Protein AF-A0A034VV95-F1 (afdb_monomer_lite)

Organism: Bactrocera dorsalis (NCBI:txid27457)

pLDDT: mean 76.91, std 18.48, range [29.95, 95.25]

Structure (mmCIF, N/CA/C/O backbone):
data_AF-A0A034VV95-F1
#
_entry.id   AF-A0A034VV95-F1
#
loop_
_atom_site.group_PDB
_atom_site.id
_atom_site.type_symbol
_atom_site.label_atom_id
_atom_site.label_alt_id
_atom_site.label_comp_id
_atom_site.label_asym_id
_atom_site.label_entity_id
_atom_site.label_seq_id
_atom_site.pdbx_PDB_ins_code
_atom_site.Cartn_x
_atom_site.Cartn_y
_atom_site.Cartn_z
_atom_site.occupancy
_atom_site.B_iso_or_equiv
_atom_site.auth_seq_id
_atom_site.auth_comp_id
_atom_site.auth_asym_id
_atom_site.auth_atom_id
_atom_site.pdbx_PDB_model_num
ATOM 1 N N . MET A 1 1 ? 44.559 29.519 -53.789 1.00 32.91 1 MET A N 1
ATOM 2 C CA . MET A 1 1 ? 45.867 29.008 -54.244 1.00 32.91 1 MET A CA 1
ATOM 3 C C . MET A 1 1 ? 45.630 27.861 -55.215 1.00 32.91 1 MET A C 1
ATOM 5 O O . MET A 1 1 ? 44.905 26.946 -54.860 1.00 32.91 1 MET A O 1
ATOM 9 N N . ALA A 1 2 ? 46.168 28.026 -56.429 1.00 34.50 2 ALA A N 1
ATOM 10 C CA . ALA A 1 2 ? 46.442 27.055 -57.498 1.00 34.50 2 ALA A CA 1
ATOM 11 C C . ALA A 1 2 ? 45.402 25.958 -57.820 1.00 34.50 2 ALA A C 1
ATOM 13 O O . ALA A 1 2 ? 45.358 24.931 -57.155 1.00 34.50 2 ALA A O 1
ATOM 14 N N . ASN A 1 3 ? 44.613 26.173 -58.886 1.00 36.62 3 ASN A N 1
ATOM 15 C CA . ASN A 1 3 ? 44.388 25.211 -59.988 1.00 36.62 3 ASN A CA 1
ATOM 16 C C . ASN A 1 3 ? 43.232 25.667 -60.893 1.00 36.62 3 ASN A C 1
ATOM 18 O O . ASN A 1 3 ? 42.114 25.167 -60.813 1.00 36.62 3 ASN A O 1
ATOM 22 N N . LYS A 1 4 ? 43.519 26.631 -61.766 1.00 40.03 4 LYS A N 1
ATOM 23 C CA . LYS A 1 4 ? 42.822 26.900 -63.033 1.00 40.03 4 LYS A CA 1
ATOM 24 C C . LYS A 1 4 ? 43.887 27.489 -63.958 1.00 40.03 4 LYS A C 1
ATOM 26 O O . LYS A 1 4 ? 44.713 28.241 -63.460 1.00 40.03 4 LYS A O 1
ATOM 31 N N . ILE A 1 5 ? 43.830 27.176 -65.252 1.00 46.75 5 ILE A N 1
ATOM 32 C CA . ILE A 1 5 ? 44.870 27.350 -66.291 1.00 46.75 5 ILE A CA 1
ATOM 33 C C . ILE A 1 5 ? 45.664 26.053 -66.480 1.00 46.75 5 ILE A C 1
ATOM 35 O O . ILE A 1 5 ? 46.630 25.813 -65.778 1.00 46.75 5 ILE A O 1
ATOM 39 N N . ILE A 1 6 ? 45.172 25.207 -67.387 1.00 44.22 6 ILE A N 1
ATOM 40 C CA . ILE A 1 6 ? 45.880 24.442 -68.436 1.00 44.22 6 ILE A CA 1
ATOM 41 C C . ILE A 1 6 ? 44.747 23.686 -69.149 1.00 44.22 6 ILE A C 1
ATOM 43 O O . ILE A 1 6 ? 44.469 22.531 -68.869 1.00 44.22 6 ILE A O 1
ATOM 47 N N . PHE A 1 7 ? 43.966 24.398 -69.963 1.00 37.75 7 PHE A N 1
ATOM 48 C CA . PHE A 1 7 ? 43.023 23.775 -70.913 1.00 37.75 7 PHE A CA 1
ATOM 49 C C . PHE A 1 7 ? 42.740 24.654 -72.144 1.00 37.75 7 PHE A C 1
ATOM 51 O O . PHE A 1 7 ? 42.076 24.220 -73.073 1.00 37.75 7 PHE A O 1
ATOM 58 N N . SER A 1 8 ? 43.298 25.867 -72.201 1.00 39.22 8 SER A N 1
ATOM 59 C CA . SER A 1 8 ? 43.182 26.796 -73.333 1.00 39.22 8 SER A CA 1
ATOM 60 C C . SER A 1 8 ? 44.440 26.876 -74.217 1.00 39.22 8 SER A C 1
ATOM 62 O O . SER A 1 8 ? 44.429 27.585 -75.214 1.00 39.22 8 SER A O 1
ATOM 64 N N . GLY A 1 9 ? 45.514 26.144 -73.891 1.00 35.25 9 GLY A N 1
ATOM 65 C CA . GLY A 1 9 ? 46.789 26.194 -74.628 1.00 35.25 9 GLY A CA 1
ATOM 66 C C . GLY A 1 9 ? 46.971 25.143 -75.730 1.00 35.25 9 GLY A C 1
ATOM 67 O O . GLY A 1 9 ? 47.894 25.268 -76.524 1.00 35.25 9 GLY A O 1
ATOM 68 N N . LEU A 1 10 ? 46.112 24.118 -75.806 1.00 38.19 10 LEU A N 1
ATOM 69 C CA . LEU A 1 10 ? 46.316 22.976 -76.715 1.00 38.19 10 LEU A CA 1
ATOM 70 C C . LEU A 1 10 ? 45.474 23.026 -78.004 1.00 38.19 10 LEU A C 1
ATOM 72 O O . LEU A 1 10 ? 45.651 22.184 -78.875 1.00 38.19 10 LEU A O 1
ATOM 76 N N . ILE A 1 11 ? 44.583 24.014 -78.147 1.00 44.78 11 ILE A N 1
ATOM 77 C CA . ILE A 1 11 ? 43.679 24.141 -79.310 1.00 44.78 11 ILE A CA 1
ATOM 78 C C . ILE A 1 11 ? 44.205 25.158 -80.345 1.00 44.78 11 ILE A C 1
ATOM 80 O O . ILE A 1 11 ? 43.833 25.100 -81.510 1.00 44.78 11 ILE A O 1
ATOM 84 N N . VAL A 1 12 ? 45.146 26.037 -79.975 1.00 46.38 12 VAL A N 1
ATOM 85 C CA . VAL A 1 12 ? 45.692 27.067 -80.888 1.00 46.38 12 VAL A CA 1
ATOM 86 C C . VAL A 1 12 ? 46.862 26.550 -81.745 1.00 46.38 12 VAL A C 1
ATOM 88 O O . VAL A 1 12 ? 47.102 27.072 -82.827 1.00 46.38 12 VAL A O 1
ATOM 91 N N . ALA A 1 13 ? 47.541 25.471 -81.338 1.00 39.41 13 ALA A N 1
ATOM 92 C CA . ALA A 1 13 ? 48.650 24.887 -82.106 1.00 39.41 13 ALA A CA 1
ATOM 93 C C . ALA A 1 13 ? 48.205 23.944 -83.247 1.00 39.41 13 ALA A C 1
ATOM 95 O O . ALA A 1 13 ? 49.014 23.598 -84.102 1.00 39.41 13 ALA A O 1
ATOM 96 N N . LEU A 1 14 ? 46.927 23.546 -83.293 1.00 38.72 14 LEU A N 1
ATOM 97 C CA . LEU A 1 14 ? 46.383 22.638 -84.317 1.00 38.72 14 LEU A CA 1
ATOM 98 C C . LEU A 1 14 ? 45.728 23.361 -85.511 1.00 38.72 14 LEU A C 1
ATOM 100 O O . LEU A 1 14 ? 45.212 22.703 -86.406 1.00 38.72 14 LEU A O 1
ATOM 104 N N . LEU A 1 15 ? 45.777 24.698 -85.560 1.00 40.50 15 LEU A N 1
ATOM 105 C CA . LEU A 1 15 ? 45.145 25.511 -86.614 1.00 40.50 15 LEU A CA 1
ATOM 106 C C . LEU A 1 15 ? 46.132 26.318 -87.484 1.00 40.50 15 LEU A C 1
ATOM 108 O O . LEU A 1 15 ? 45.693 27.157 -88.262 1.00 40.50 15 LEU A O 1
ATOM 112 N N . GLN A 1 16 ? 47.447 26.070 -87.405 1.00 40.00 16 GLN A N 1
ATOM 113 C CA . GLN A 1 16 ? 48.458 26.816 -88.186 1.00 40.00 16 GLN A CA 1
ATOM 114 C C . GLN A 1 16 ? 49.282 25.989 -89.195 1.00 40.00 16 GLN A C 1
ATOM 116 O O . GLN A 1 16 ? 50.241 26.508 -89.751 1.00 40.00 16 GLN A O 1
ATOM 121 N N . VAL A 1 17 ? 48.910 24.737 -89.499 1.00 37.53 17 VAL A N 1
ATOM 122 C CA . VAL A 1 17 ? 49.609 23.915 -90.526 1.00 37.53 17 VAL A CA 1
ATOM 123 C C . VAL A 1 17 ? 48.730 23.636 -91.759 1.00 37.53 17 VAL A C 1
ATOM 125 O O . VAL A 1 17 ? 49.051 22.807 -92.600 1.00 37.53 17 VAL A O 1
ATOM 128 N N . ALA A 1 18 ? 47.624 24.364 -91.916 1.00 37.31 18 ALA A N 1
ATOM 129 C CA . ALA A 1 18 ? 46.753 24.274 -93.087 1.00 37.31 18 ALA A CA 1
ATOM 130 C C . ALA A 1 18 ? 46.524 25.666 -93.688 1.00 37.31 18 ALA A C 1
ATOM 132 O O . ALA A 1 18 ? 45.436 26.213 -93.569 1.00 37.31 18 ALA A O 1
ATOM 133 N N . SER A 1 19 ? 47.575 26.274 -94.246 1.00 37.25 19 SER A N 1
ATOM 134 C CA . SER A 1 19 ? 47.486 27.363 -95.236 1.00 37.25 19 SER A CA 1
ATOM 135 C C . SER A 1 19 ? 48.895 27.840 -95.596 1.00 37.25 19 SER A C 1
ATOM 137 O O . SER A 1 19 ? 49.422 28.763 -94.978 1.00 37.25 19 SER A O 1
ATOM 139 N N . ALA A 1 20 ? 49.504 27.224 -96.602 1.00 33.38 20 ALA A N 1
ATOM 140 C CA . ALA A 1 20 ? 50.578 27.843 -97.375 1.00 33.38 20 ALA A CA 1
ATOM 141 C C . ALA A 1 20 ? 50.539 27.244 -98.783 1.00 33.38 20 ALA A C 1
ATOM 143 O O . ALA A 1 20 ? 51.316 26.365 -99.146 1.00 33.38 20 ALA A O 1
ATOM 144 N N . GLU A 1 21 ? 49.520 2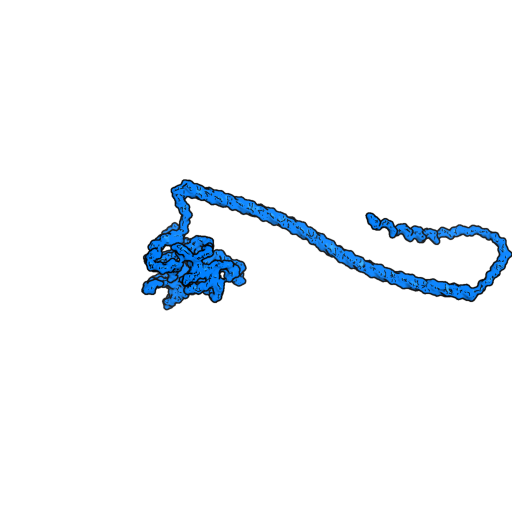7.677 -99.513 1.00 31.59 21 GLU A N 1
ATOM 145 C CA . GLU A 1 21 ? 49.352 27.494 -100.945 1.00 31.59 21 GLU A CA 1
ATOM 146 C C . GLU A 1 21 ? 50.147 28.600 -101.667 1.00 31.59 21 GLU A C 1
ATOM 148 O O . GLU A 1 21 ? 50.204 29.735 -101.196 1.00 31.59 21 GLU A O 1
ATOM 153 N N . GLU A 1 22 ? 50.769 28.221 -102.785 1.00 32.88 22 GLU A N 1
ATOM 154 C CA . GLU A 1 22 ? 51.327 29.070 -103.849 1.00 32.88 22 GLU A CA 1
ATOM 155 C C . GLU A 1 22 ? 52.509 30.010 -103.542 1.00 32.88 22 GLU A C 1
ATOM 157 O O . GLU A 1 22 ? 52.367 31.177 -103.186 1.00 32.88 22 GLU A O 1
ATOM 162 N N . ALA A 1 23 ? 53.708 29.546 -103.908 1.00 29.95 23 ALA A N 1
ATOM 163 C CA . ALA A 1 23 ? 54.711 30.411 -104.524 1.00 29.95 23 ALA A CA 1
ATOM 164 C C . ALA A 1 23 ? 55.551 29.598 -105.519 1.00 29.95 23 ALA A C 1
ATOM 166 O O . ALA A 1 23 ? 56.432 28.835 -105.133 1.00 29.95 23 ALA A O 1
ATOM 167 N N . ASN A 1 24 ? 55.269 29.779 -106.808 1.00 31.41 24 ASN A N 1
ATOM 168 C CA . ASN A 1 24 ? 56.225 29.513 -107.876 1.00 31.41 24 ASN A CA 1
ATOM 169 C C . ASN A 1 24 ? 56.784 30.877 -108.313 1.00 31.41 24 ASN A C 1
ATOM 171 O O . ASN A 1 24 ? 56.008 31.811 -108.528 1.00 31.41 24 ASN A O 1
ATOM 175 N N . PRO A 1 25 ? 58.110 31.017 -108.431 1.00 36.88 25 PRO A N 1
ATOM 176 C CA . PRO A 1 25 ? 58.608 31.375 -109.748 1.00 36.88 25 PRO A CA 1
ATOM 177 C C . PRO A 1 25 ? 59.761 30.475 -110.207 1.00 36.88 25 PRO A C 1
ATOM 179 O O . PRO A 1 25 ? 60.684 30.144 -109.468 1.00 36.88 25 PRO A O 1
ATOM 182 N N . GLU A 1 26 ? 59.623 30.142 -111.483 1.00 34.97 26 GLU A N 1
ATOM 183 C CA . GLU A 1 26 ? 60.461 29.425 -112.439 1.00 34.97 26 GLU A CA 1
ATOM 184 C C . GLU A 1 26 ? 61.993 29.676 -112.444 1.00 34.97 26 GLU A C 1
ATOM 186 O O . GLU A 1 26 ? 62.502 30.598 -111.804 1.00 34.97 26 GLU A O 1
ATOM 191 N N . PRO A 1 27 ? 62.750 28.821 -113.171 1.00 44.84 27 PRO A N 1
ATOM 192 C CA . PRO A 1 27 ? 64.034 28.279 -112.746 1.00 44.84 27 PRO A CA 1
ATOM 193 C C . PRO A 1 27 ? 65.234 28.876 -113.495 1.00 44.84 27 PRO A C 1
ATOM 195 O O . PRO A 1 27 ? 65.139 29.271 -114.655 1.00 44.84 27 PRO A O 1
ATOM 198 N N . TYR A 1 28 ? 66.417 28.816 -112.879 1.00 34.53 28 TYR A N 1
ATO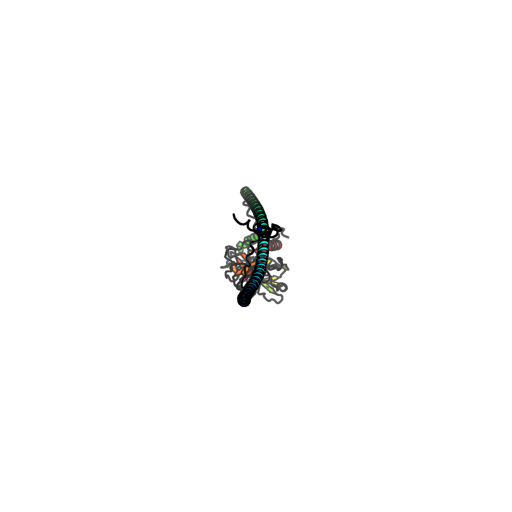M 199 C CA . TYR A 1 28 ? 67.676 28.847 -113.626 1.00 34.53 28 TYR A CA 1
ATOM 200 C C . TYR A 1 28 ? 68.136 27.411 -113.892 1.00 34.53 28 TYR A C 1
ATOM 202 O O . TYR A 1 28 ? 68.606 26.712 -112.995 1.00 34.53 28 TYR A O 1
ATOM 210 N N . MET A 1 29 ? 67.962 26.987 -115.145 1.00 36.25 29 MET A N 1
ATOM 211 C CA . MET A 1 29 ? 68.510 25.759 -115.714 1.00 36.25 29 MET A CA 1
ATOM 212 C C . MET A 1 29 ? 70.040 25.817 -115.698 1.00 36.25 29 MET A C 1
ATOM 214 O O . MET A 1 29 ? 70.643 26.713 -116.288 1.00 36.25 29 MET A O 1
ATOM 218 N N . ASN A 1 30 ? 70.664 24.840 -115.047 1.00 37.81 30 ASN A N 1
ATOM 219 C CA . ASN A 1 30 ? 72.035 24.447 -115.333 1.00 37.81 30 ASN A CA 1
ATOM 220 C C . ASN A 1 30 ? 71.959 22.971 -115.738 1.00 37.81 30 ASN A C 1
ATOM 222 O O . ASN A 1 30 ? 71.839 22.088 -114.887 1.00 37.81 30 ASN A O 1
ATOM 226 N N . ASP A 1 31 ? 71.910 22.737 -117.049 1.00 43.84 31 ASP A N 1
ATOM 227 C CA . ASP A 1 31 ? 71.753 21.426 -117.678 1.00 43.84 31 ASP A CA 1
ATOM 228 C C . ASP A 1 31 ? 73.015 20.573 -117.497 1.00 43.84 31 ASP A C 1
ATOM 230 O O . ASP A 1 31 ? 73.859 20.448 -118.384 1.00 43.84 31 ASP A O 1
ATOM 234 N N . ALA A 1 32 ? 73.130 19.943 -116.332 1.00 41.38 32 ALA A N 1
ATOM 235 C CA . ALA A 1 32 ? 73.923 18.737 -116.162 1.00 41.38 32 ALA A CA 1
ATOM 236 C C . ALA A 1 32 ? 72.951 17.583 -115.872 1.00 41.38 32 ALA A C 1
ATOM 238 O O . ALA A 1 32 ? 72.230 17.653 -114.873 1.00 41.38 32 ALA A O 1
ATOM 239 N N . PRO A 1 33 ? 72.892 16.518 -116.695 1.00 38.50 33 PRO A N 1
ATOM 240 C CA . PRO A 1 33 ? 72.083 15.354 -116.367 1.00 38.50 33 PRO A CA 1
ATOM 241 C C . PRO A 1 33 ? 72.668 14.687 -115.118 1.00 38.50 33 PRO A C 1
ATOM 243 O O . PRO A 1 33 ? 73.649 13.943 -115.186 1.00 38.50 33 PRO A O 1
ATOM 246 N N . LEU A 1 34 ? 72.070 14.966 -113.957 1.00 38.69 34 LEU A N 1
ATOM 247 C CA . LEU A 1 34 ? 72.364 14.267 -112.715 1.00 38.69 34 LEU A CA 1
ATOM 248 C C . LEU A 1 34 ? 71.808 12.847 -112.850 1.00 38.69 34 LEU A C 1
ATOM 250 O O . LEU A 1 34 ? 70.649 12.568 -112.554 1.00 38.69 34 LEU A O 1
ATOM 254 N N . THR A 1 35 ? 72.638 11.947 -113.366 1.00 40.53 35 THR A N 1
ATOM 255 C CA . THR A 1 35 ? 72.308 10.525 -113.432 1.00 40.53 35 THR A CA 1
ATOM 256 C C . THR A 1 35 ? 72.456 9.957 -112.024 1.00 40.53 35 THR A C 1
ATOM 258 O O . THR A 1 35 ? 73.555 9.612 -111.595 1.00 40.53 35 THR A O 1
ATOM 261 N N . ILE A 1 36 ? 71.354 9.914 -111.276 1.00 46.38 36 ILE A N 1
ATOM 262 C CA . ILE A 1 36 ? 71.290 9.227 -109.986 1.00 46.38 36 ILE A CA 1
ATOM 263 C C . ILE A 1 36 ? 71.096 7.738 -110.281 1.00 46.38 36 ILE A C 1
ATOM 265 O O . ILE A 1 36 ? 70.049 7.326 -110.779 1.00 46.38 36 ILE A O 1
ATOM 269 N N . TYR A 1 37 ? 72.108 6.927 -109.982 1.00 44.31 37 TYR A N 1
ATOM 270 C CA . TYR A 1 37 ? 71.946 5.477 -109.921 1.00 44.31 37 TYR A CA 1
ATOM 271 C C . TYR A 1 37 ? 71.170 5.141 -108.649 1.00 44.31 37 TYR A C 1
ATOM 273 O O . TYR A 1 37 ? 71.737 5.105 -107.560 1.00 44.31 37 TYR A O 1
ATOM 281 N N . VAL A 1 38 ? 69.864 4.935 -108.794 1.00 48.47 38 VAL A N 1
ATOM 282 C CA . VAL A 1 38 ? 69.008 4.425 -107.723 1.00 48.47 38 VAL A CA 1
ATOM 283 C C . VAL A 1 38 ? 69.116 2.902 -107.736 1.00 48.47 38 VAL A C 1
ATOM 285 O O . VAL A 1 38 ? 68.678 2.252 -108.687 1.00 48.47 38 VAL A O 1
ATOM 288 N N . ASP A 1 39 ? 69.717 2.319 -106.698 1.00 57.88 39 ASP A N 1
ATOM 289 C CA . ASP A 1 39 ? 69.669 0.872 -106.470 1.00 57.88 39 ASP A CA 1
ATOM 290 C C . ASP A 1 39 ? 68.278 0.520 -105.928 1.00 57.88 39 ASP A C 1
ATOM 292 O O . ASP A 1 39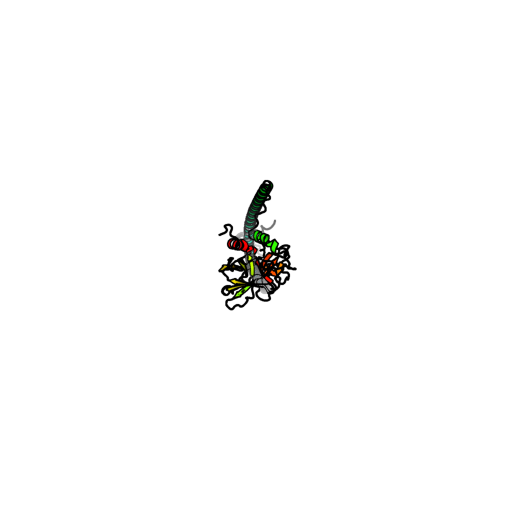 ? 68.045 0.446 -104.718 1.00 57.88 39 ASP A O 1
ATOM 296 N N . ALA A 1 40 ? 67.326 0.379 -106.854 1.00 57.75 40 ALA A N 1
ATOM 297 C CA . ALA A 1 40 ? 65.908 0.219 -106.552 1.00 57.75 40 ALA A CA 1
ATOM 298 C C . ALA A 1 40 ? 65.631 -0.939 -105.577 1.00 57.75 40 ALA A C 1
ATOM 300 O O . ALA A 1 40 ? 64.702 -0.846 -104.784 1.00 57.75 40 ALA A O 1
ATOM 301 N N . GLY A 1 41 ? 66.444 -2.003 -105.572 1.00 61.84 41 GLY A N 1
ATOM 302 C CA . GLY A 1 41 ? 66.264 -3.128 -104.649 1.00 61.84 41 GLY A CA 1
ATOM 303 C C . GLY A 1 41 ? 66.548 -2.759 -103.190 1.00 61.84 41 GLY A C 1
ATOM 304 O O . GLY A 1 41 ? 65.747 -3.047 -102.303 1.00 61.84 41 GLY A O 1
ATOM 305 N N . LYS A 1 42 ? 67.662 -2.062 -102.938 1.00 66.12 42 LYS A N 1
ATOM 306 C CA . LYS A 1 42 ? 68.117 -1.732 -101.580 1.00 66.12 42 LYS A CA 1
ATOM 307 C C . LYS A 1 42 ? 67.269 -0.645 -100.915 1.00 66.12 42 LYS A C 1
ATOM 309 O O . LYS A 1 42 ? 67.062 -0.685 -99.702 1.00 66.12 42 LYS A O 1
ATOM 314 N N . GLU A 1 43 ? 66.769 0.310 -101.695 1.00 66.75 43 GLU A N 1
ATOM 315 C CA . GLU A 1 43 ? 65.858 1.345 -101.194 1.00 66.75 43 GLU A CA 1
ATOM 316 C C . GLU A 1 43 ? 64.464 0.774 -100.897 1.00 66.75 43 GLU A C 1
ATOM 318 O O . GLU A 1 43 ? 63.892 1.084 -99.851 1.00 66.75 43 GLU A O 1
ATOM 323 N N . ILE A 1 44 ? 63.946 -0.138 -101.735 1.00 69.19 44 ILE A N 1
ATOM 324 C CA . ILE A 1 44 ? 62.666 -0.828 -101.487 1.00 69.19 44 ILE A CA 1
ATOM 325 C C . ILE A 1 44 ? 62.706 -1.624 -100.173 1.00 69.19 44 ILE A C 1
ATOM 327 O O . ILE A 1 44 ? 61.764 -1.542 -99.383 1.00 69.19 44 ILE A O 1
ATOM 331 N N . ASP A 1 45 ? 63.801 -2.331 -99.883 1.00 74.25 45 ASP A N 1
ATOM 332 C CA . ASP A 1 45 ? 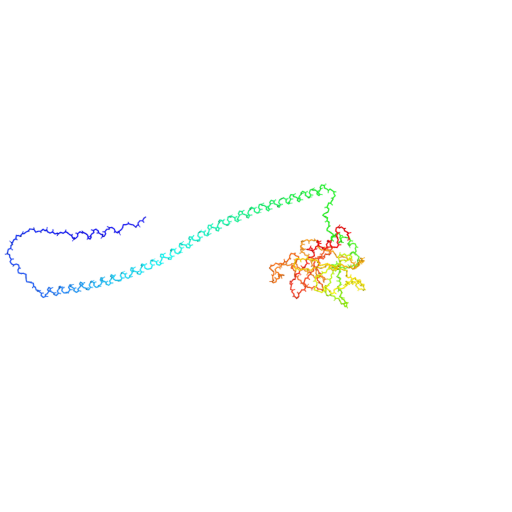63.952 -3.070 -98.622 1.00 74.25 45 ASP A CA 1
ATOM 333 C C . ASP A 1 45 ? 63.981 -2.144 -97.392 1.00 74.25 45 ASP A C 1
ATOM 335 O O . ASP A 1 45 ? 63.396 -2.461 -96.349 1.00 74.25 45 ASP A O 1
ATOM 339 N N . GLN A 1 46 ? 64.606 -0.966 -97.508 1.00 74.50 46 GLN A N 1
ATOM 340 C CA . GLN A 1 46 ? 64.597 0.049 -96.450 1.00 74.50 46 GLN A CA 1
ATOM 341 C C . GLN A 1 46 ? 63.190 0.612 -96.213 1.00 74.50 46 GLN A C 1
ATOM 343 O O . GLN A 1 46 ? 62.770 0.728 -95.058 1.00 74.50 46 GLN A O 1
ATOM 348 N N . PHE A 1 47 ? 62.431 0.893 -97.277 1.00 73.19 47 PHE A N 1
ATOM 349 C CA . PHE A 1 47 ? 61.037 1.328 -97.168 1.00 73.19 47 PHE A CA 1
ATOM 350 C C . PHE A 1 47 ? 60.140 0.249 -96.552 1.00 73.19 47 PHE A C 1
ATOM 352 O O . PHE A 1 47 ? 59.332 0.561 -95.679 1.00 73.19 47 PHE A O 1
ATOM 359 N N . LEU A 1 48 ? 60.306 -1.022 -96.931 1.00 74.50 48 LEU A N 1
ATOM 360 C CA . LEU A 1 48 ? 59.552 -2.139 -96.350 1.00 74.50 48 LEU A CA 1
ATOM 361 C C . LEU A 1 48 ? 59.876 -2.346 -94.865 1.00 74.50 48 LEU A C 1
ATOM 363 O O . LEU A 1 48 ? 58.974 -2.598 -94.062 1.00 74.50 48 LEU A O 1
ATOM 367 N N . SER A 1 49 ? 61.146 -2.213 -94.477 1.00 78.56 49 SER A N 1
ATOM 368 C CA . SER A 1 49 ? 61.562 -2.259 -93.071 1.00 78.56 49 SER A CA 1
ATOM 369 C C . SER A 1 49 ? 60.976 -1.094 -92.269 1.00 78.56 49 SER A C 1
ATOM 371 O O . SER A 1 49 ? 60.510 -1.286 -91.143 1.00 78.56 49 SER A O 1
ATOM 373 N N . LEU A 1 50 ? 60.969 0.113 -92.841 1.00 77.56 50 LEU A N 1
ATOM 374 C CA . LEU A 1 50 ? 60.374 1.289 -92.214 1.00 77.56 50 LEU A CA 1
ATOM 375 C C . LEU A 1 50 ? 58.856 1.129 -92.062 1.00 77.56 50 LEU A C 1
ATOM 377 O O . LEU A 1 50 ? 58.339 1.359 -90.973 1.00 77.56 50 LEU A O 1
ATOM 381 N N . ALA A 1 51 ? 58.162 0.670 -93.105 1.00 74.19 51 ALA A N 1
ATOM 382 C CA . ALA A 1 51 ? 56.723 0.419 -93.082 1.00 74.19 51 ALA A CA 1
ATOM 383 C C . ALA A 1 51 ? 56.341 -0.600 -91.996 1.00 74.19 51 ALA A C 1
ATOM 385 O O . ALA A 1 51 ? 55.462 -0.321 -91.187 1.00 74.19 51 ALA A O 1
ATOM 386 N N . LYS A 1 52 ? 57.067 -1.723 -91.889 1.00 80.50 52 LYS A N 1
ATOM 387 C CA . LYS A 1 52 ? 56.871 -2.706 -90.805 1.00 80.50 52 LYS A CA 1
ATOM 388 C C . LYS A 1 52 ? 57.136 -2.116 -89.420 1.00 80.50 52 LYS A C 1
ATOM 390 O O . LYS A 1 52 ? 56.426 -2.428 -88.469 1.00 80.50 52 LYS A O 1
ATOM 395 N N . SER A 1 53 ? 58.156 -1.264 -89.285 1.00 86.38 53 SER A N 1
ATOM 396 C CA . SER A 1 53 ? 58.435 -0.594 -88.011 1.00 86.38 53 SER A CA 1
ATOM 397 C C . SER A 1 53 ? 57.348 0.411 -87.633 1.00 86.38 53 SER A C 1
ATOM 399 O O . SER A 1 53 ? 57.076 0.560 -86.442 1.00 86.38 53 SER A O 1
ATOM 401 N N . ILE A 1 54 ? 56.773 1.121 -88.605 1.00 81.75 54 ILE A N 1
ATOM 402 C CA . ILE A 1 54 ? 55.668 2.058 -88.387 1.00 81.75 54 ILE A CA 1
ATOM 403 C C . ILE A 1 54 ? 54.417 1.288 -87.970 1.00 81.75 54 ILE A C 1
ATOM 405 O O . ILE A 1 54 ? 53.832 1.629 -86.948 1.00 81.75 54 ILE A O 1
ATOM 409 N N . ASP A 1 55 ? 54.081 0.214 -88.682 1.00 82.31 55 ASP A N 1
ATOM 410 C CA . ASP A 1 55 ? 52.927 -0.641 -88.389 1.00 82.31 55 ASP A CA 1
ATOM 411 C C . ASP A 1 55 ? 53.015 -1.247 -86.975 1.00 82.31 55 ASP A C 1
ATOM 413 O O . ASP A 1 55 ? 52.100 -1.117 -86.162 1.00 82.31 55 ASP A O 1
ATOM 417 N N . GLY A 1 56 ? 54.190 -1.772 -86.603 1.00 85.00 56 GLY A N 1
ATOM 418 C CA . GLY A 1 56 ? 54.437 -2.263 -85.246 1.00 85.00 56 GLY A CA 1
ATOM 419 C C . GLY A 1 56 ? 54.311 -1.178 -84.167 1.00 85.00 56 GLY A C 1
ATOM 420 O O . GLY A 1 56 ? 53.789 -1.437 -83.085 1.00 85.00 56 GLY A O 1
ATOM 421 N N . LYS A 1 57 ? 54.751 0.059 -84.442 1.00 88.38 57 LYS A N 1
ATOM 422 C CA . LYS A 1 57 ? 54.577 1.188 -83.509 1.00 88.38 57 LYS A CA 1
ATOM 423 C C . LYS A 1 57 ? 53.120 1.642 -83.418 1.00 88.38 57 LYS A C 1
ATOM 425 O O . LYS A 1 57 ? 52.688 2.022 -82.332 1.00 88.38 57 LYS A O 1
ATOM 430 N N . GLN A 1 58 ? 52.381 1.606 -84.524 1.00 87.94 58 GLN A N 1
ATOM 431 C CA . GLN A 1 58 ? 50.967 1.959 -84.566 1.00 87.94 58 GLN A CA 1
ATOM 432 C C . GLN A 1 58 ? 50.130 0.966 -83.754 1.00 87.94 58 GLN A C 1
ATOM 434 O O . GLN A 1 58 ? 49.356 1.398 -82.906 1.00 87.94 58 GLN A O 1
ATOM 439 N N . SER A 1 59 ? 50.374 -0.339 -83.903 1.00 87.50 59 SER A N 1
ATOM 440 C CA . SER A 1 59 ? 49.716 -1.372 -83.092 1.00 87.50 59 SER A CA 1
ATOM 441 C C . SER A 1 59 ? 49.954 -1.170 -81.587 1.00 87.50 59 SER A C 1
ATOM 443 O O . SER A 1 59 ? 49.010 -1.193 -80.802 1.00 87.50 59 SER A O 1
ATOM 445 N N . VAL A 1 60 ? 51.187 -0.860 -81.165 1.00 91.19 60 VAL A N 1
ATOM 446 C CA . VAL A 1 60 ? 51.490 -0.575 -79.746 1.00 91.19 60 VAL A CA 1
ATOM 447 C C . VAL A 1 60 ? 50.778 0.689 -79.238 1.00 91.19 60 VAL A C 1
ATOM 449 O O . VAL A 1 60 ? 50.378 0.757 -78.069 1.00 91.19 60 VAL A O 1
ATOM 452 N N . LEU A 1 61 ? 50.628 1.707 -80.091 1.00 89.69 61 LEU A N 1
ATOM 453 C CA . LEU A 1 61 ? 49.889 2.930 -79.767 1.00 89.69 61 LEU A CA 1
ATOM 454 C C . LEU A 1 61 ? 48.389 2.660 -79.621 1.00 89.69 61 LEU A C 1
ATOM 456 O O . LEU A 1 61 ? 47.787 3.160 -78.670 1.00 89.69 61 LEU A O 1
ATOM 460 N N . GLU A 1 62 ? 47.808 1.857 -80.512 1.00 89.88 62 GLU A N 1
ATOM 461 C CA . GLU A 1 62 ? 46.403 1.443 -80.462 1.00 89.88 62 GLU A CA 1
ATOM 462 C C . GLU A 1 62 ? 46.112 0.641 -79.184 1.00 89.88 62 GLU A C 1
ATOM 464 O O . GLU A 1 62 ? 45.236 1.036 -78.410 1.00 89.88 62 GLU A O 1
ATOM 469 N N . ASP A 1 63 ? 46.931 -0.365 -78.863 1.00 91.12 63 ASP A N 1
ATOM 470 C CA . ASP A 1 63 ? 46.812 -1.150 -77.623 1.00 91.12 63 ASP A CA 1
ATOM 471 C C . ASP A 1 63 ? 46.916 -0.266 -76.366 1.00 91.12 63 ASP A C 1
ATOM 473 O O . ASP A 1 63 ? 46.186 -0.424 -75.378 1.00 91.12 63 ASP A O 1
ATOM 477 N N . THR A 1 64 ? 47.833 0.706 -76.386 1.00 92.31 64 THR A N 1
ATOM 478 C CA . THR A 1 64 ? 48.011 1.652 -75.276 1.00 92.31 64 THR A CA 1
ATOM 479 C C . THR A 1 64 ? 46.791 2.557 -75.121 1.00 92.31 64 THR A C 1
ATOM 481 O O . THR A 1 64 ? 46.353 2.804 -73.992 1.00 92.31 64 THR A O 1
ATOM 484 N N . LEU A 1 65 ? 46.224 3.029 -76.232 1.00 92.19 65 LEU A N 1
ATOM 485 C CA . LEU A 1 65 ? 45.033 3.869 -76.242 1.00 92.19 65 LEU A CA 1
ATOM 486 C C . LEU A 1 65 ? 43.810 3.107 -75.719 1.00 92.19 65 LEU A C 1
ATOM 488 O O . LEU A 1 65 ? 43.068 3.642 -74.890 1.00 92.19 65 LEU A O 1
ATOM 492 N N . GLU A 1 66 ? 43.622 1.854 -76.139 1.00 93.00 66 GLU A N 1
ATOM 493 C CA . GLU A 1 66 ? 42.542 0.998 -75.644 1.00 93.00 66 GLU A CA 1
ATOM 494 C C . GLU A 1 66 ? 42.653 0.764 -74.136 1.00 93.00 66 GLU A C 1
ATOM 496 O O . GLU A 1 66 ? 41.679 0.958 -73.397 1.00 93.00 66 GLU A O 1
ATOM 501 N N . ARG A 1 67 ? 43.857 0.436 -73.648 1.00 94.56 67 ARG A N 1
ATOM 502 C CA . ARG A 1 67 ? 44.106 0.246 -72.215 1.00 94.56 67 ARG A CA 1
ATOM 503 C C . ARG A 1 67 ? 43.829 1.520 -71.416 1.00 94.56 67 ARG A C 1
ATOM 505 O O . ARG A 1 67 ? 43.142 1.462 -70.396 1.00 94.56 67 ARG A O 1
ATOM 512 N N . MET A 1 68 ? 44.300 2.677 -71.883 1.00 92.94 68 MET A N 1
ATOM 513 C CA . MET A 1 68 ? 44.025 3.963 -71.231 1.00 92.94 68 MET A CA 1
ATOM 514 C C . MET A 1 68 ? 42.527 4.298 -71.229 1.00 92.94 68 MET A C 1
ATOM 516 O O . MET A 1 68 ? 42.000 4.754 -70.214 1.00 92.94 68 MET A O 1
ATOM 520 N N . SER A 1 69 ? 41.817 4.029 -72.326 1.00 93.00 69 SER A N 1
ATOM 521 C CA . SER A 1 69 ? 40.363 4.212 -72.422 1.00 93.00 69 SER A CA 1
ATOM 522 C C . SER A 1 69 ? 39.613 3.345 -71.403 1.00 93.00 69 SER A C 1
ATOM 524 O O . SER A 1 69 ? 38.718 3.829 -70.699 1.00 93.00 69 SER A O 1
ATOM 526 N N . ALA A 1 70 ? 40.017 2.081 -71.246 1.00 93.06 70 ALA A N 1
ATOM 527 C CA . ALA A 1 70 ? 39.458 1.182 -70.240 1.00 93.06 70 ALA A CA 1
ATOM 528 C C . ALA A 1 70 ? 39.740 1.664 -68.804 1.00 93.06 70 ALA A C 1
ATOM 530 O O . ALA A 1 70 ? 38.836 1.674 -67.962 1.00 93.06 70 ALA A O 1
ATOM 531 N N . GLU A 1 71 ? 40.965 2.118 -68.522 1.00 93.69 71 GLU A N 1
ATOM 532 C CA . GLU A 1 71 ? 41.347 2.667 -67.216 1.00 93.69 71 GLU A CA 1
ATOM 533 C C . GLU A 1 71 ? 40.549 3.933 -66.862 1.00 93.69 71 GLU A C 1
ATOM 535 O O . GLU A 1 71 ? 40.087 4.063 -65.721 1.00 93.69 71 GLU A O 1
ATOM 540 N N . ILE A 1 72 ? 40.323 4.829 -67.832 1.00 93.56 72 ILE A N 1
ATOM 541 C CA . ILE A 1 72 ? 39.511 6.045 -67.668 1.00 93.56 72 ILE A CA 1
ATOM 542 C C . ILE A 1 72 ? 38.060 5.683 -67.348 1.00 93.56 72 ILE A C 1
ATOM 544 O O . ILE A 1 72 ? 37.524 6.170 -66.351 1.00 93.56 72 ILE A O 1
ATOM 548 N N . LYS A 1 73 ? 37.440 4.776 -68.116 1.00 93.81 73 LYS A N 1
ATOM 549 C CA . LYS A 1 73 ? 36.065 4.314 -67.849 1.00 93.81 73 LYS A CA 1
ATOM 550 C C . LYS A 1 73 ? 35.942 3.690 -66.459 1.00 93.81 73 LYS A C 1
ATOM 552 O O . LYS A 1 73 ? 35.013 3.989 -65.708 1.00 93.81 73 LYS A O 1
ATOM 557 N N . ALA A 1 74 ? 36.907 2.859 -66.066 1.00 93.44 74 ALA A N 1
ATOM 558 C CA . ALA A 1 74 ? 36.923 2.262 -64.734 1.00 93.44 74 ALA A CA 1
ATOM 559 C C . ALA A 1 74 ? 37.097 3.321 -63.626 1.00 93.44 74 ALA A C 1
ATOM 561 O O . ALA A 1 74 ? 36.486 3.216 -62.558 1.00 93.44 74 ALA A O 1
ATOM 562 N N . ALA A 1 75 ? 37.918 4.349 -63.857 1.00 93.25 75 ALA A N 1
ATOM 563 C CA . ALA A 1 75 ? 38.096 5.462 -62.929 1.00 93.25 75 ALA A CA 1
ATOM 564 C C . ALA A 1 75 ? 36.826 6.314 -62.792 1.00 93.25 75 ALA A C 1
ATOM 566 O O . ALA A 1 75 ? 36.464 6.669 -61.667 1.00 93.25 75 ALA A O 1
ATOM 567 N N . GLU A 1 76 ? 36.123 6.575 -63.893 1.00 94.06 76 GLU A N 1
ATOM 568 C CA . GLU A 1 76 ? 34.852 7.297 -63.914 1.00 94.06 76 GLU A CA 1
ATOM 569 C C . GLU A 1 76 ? 33.792 6.576 -63.073 1.00 94.06 76 GLU A C 1
ATOM 571 O O . GLU A 1 76 ? 33.220 7.170 -62.157 1.00 94.06 76 GLU A O 1
ATOM 576 N N . VAL A 1 77 ? 33.614 5.264 -63.273 1.00 94.62 77 VAL A N 1
ATOM 577 C CA . VAL A 1 77 ? 32.676 4.451 -62.478 1.00 94.62 77 VAL A CA 1
ATOM 578 C C . VAL A 1 77 ? 33.009 4.523 -60.984 1.00 94.62 77 VAL A C 1
ATOM 580 O O . VAL A 1 77 ? 32.122 4.751 -60.153 1.00 94.62 77 VAL A O 1
ATOM 583 N N . ARG A 1 78 ? 34.291 4.386 -60.613 1.00 93.94 78 ARG A N 1
ATOM 584 C CA . ARG A 1 78 ? 34.729 4.509 -59.210 1.00 93.94 78 ARG A CA 1
ATOM 585 C C . ARG A 1 78 ? 34.457 5.902 -58.643 1.00 93.94 78 ARG A C 1
ATOM 587 O O . ARG A 1 78 ? 34.073 6.017 -57.476 1.00 93.94 78 ARG A O 1
ATOM 594 N N . CYS A 1 79 ? 34.662 6.952 -59.436 1.00 93.56 79 CYS A N 1
ATOM 595 C CA . CYS A 1 79 ? 34.409 8.331 -59.031 1.00 93.56 79 CYS A CA 1
ATOM 596 C C . CYS A 1 79 ? 32.917 8.550 -58.760 1.00 93.56 79 CYS A C 1
ATOM 598 O O . CYS A 1 79 ? 32.545 8.958 -57.659 1.00 93.56 79 CYS A O 1
ATOM 600 N N . THR A 1 80 ? 32.054 8.152 -59.693 1.00 93.69 80 THR A N 1
ATOM 601 C CA . THR A 1 80 ? 30.593 8.256 -59.570 1.00 93.69 80 THR A CA 1
ATOM 602 C C . THR A 1 80 ? 30.072 7.500 -58.344 1.00 93.69 80 THR A C 1
ATOM 604 O O . THR A 1 80 ? 29.273 8.024 -57.560 1.00 93.69 80 THR A O 1
ATOM 607 N N . GLN A 1 81 ? 30.597 6.300 -58.079 1.00 93.56 81 GLN A N 1
ATOM 608 C CA . GLN A 1 81 ? 30.270 5.556 -56.860 1.00 93.56 81 GLN A CA 1
ATOM 609 C C . GLN A 1 81 ? 30.708 6.290 -55.582 1.00 93.56 81 GLN A C 1
ATOM 611 O O . GLN A 1 81 ? 29.951 6.327 -54.608 1.00 93.56 81 GLN A O 1
ATOM 616 N N . LYS A 1 82 ? 31.902 6.898 -55.554 1.00 93.75 82 LYS A N 1
ATOM 617 C CA . LYS A 1 82 ? 32.361 7.692 -54.400 1.00 93.75 82 LYS A CA 1
ATOM 618 C C . LYS A 1 82 ? 31.496 8.934 -54.185 1.00 93.75 82 LYS A C 1
ATOM 620 O O . LYS A 1 82 ? 31.102 9.191 -53.047 1.00 93.75 82 LYS A O 1
ATOM 625 N N . VAL A 1 83 ? 31.152 9.655 -55.252 1.00 94.50 83 VAL A N 1
ATOM 626 C CA . VAL A 1 83 ? 30.294 10.848 -55.194 1.00 94.50 83 VAL A CA 1
ATOM 627 C C . VAL A 1 83 ? 28.920 10.497 -54.624 1.00 94.50 83 VAL A C 1
ATOM 629 O O . VAL A 1 83 ? 28.485 11.131 -53.664 1.00 94.50 83 VAL A O 1
ATOM 632 N N . SER A 1 84 ? 28.281 9.427 -55.106 1.00 91.94 84 SER A N 1
ATOM 633 C CA . SER A 1 84 ? 26.974 8.999 -54.581 1.00 91.94 84 SER A CA 1
ATOM 634 C C . SER A 1 84 ? 27.022 8.628 -53.088 1.00 91.94 84 SER A C 1
ATOM 636 O O . SER A 1 84 ? 26.117 8.965 -52.320 1.00 91.94 84 SER A O 1
ATOM 638 N N . LYS A 1 85 ? 28.106 7.983 -52.629 1.00 93.31 85 LYS A N 1
ATOM 639 C CA . LYS A 1 85 ? 28.316 7.672 -51.205 1.00 93.31 85 LYS A CA 1
ATOM 640 C C . LYS A 1 85 ? 28.485 8.939 -50.365 1.00 93.31 85 LYS A C 1
ATOM 642 O O . LYS A 1 85 ? 27.940 8.994 -49.260 1.00 93.31 85 LYS A O 1
ATOM 647 N N . LEU A 1 86 ? 29.217 9.935 -50.865 1.00 93.12 86 LEU A N 1
ATOM 648 C CA . LEU A 1 86 ? 29.404 11.220 -50.186 1.00 93.12 86 LEU A CA 1
ATOM 649 C C . LEU A 1 86 ? 28.099 12.015 -50.118 1.00 93.12 86 LEU A C 1
ATOM 651 O O . LEU A 1 86 ? 27.748 12.478 -49.038 1.00 93.12 86 LEU A O 1
ATOM 655 N N . GLN A 1 87 ? 27.327 12.073 -51.204 1.00 93.94 87 GLN A N 1
ATOM 656 C CA . GLN A 1 87 ? 26.009 12.719 -51.214 1.00 93.94 87 GLN A CA 1
ATOM 657 C C . GLN A 1 87 ? 25.058 12.097 -50.183 1.00 93.94 87 GLN A C 1
ATOM 659 O O . GLN A 1 87 ? 24.423 12.813 -49.412 1.00 93.94 87 GLN A O 1
ATOM 664 N N . ARG A 1 88 ? 25.009 10.759 -50.088 1.00 93.12 88 ARG A N 1
ATOM 665 C CA . ARG A 1 88 ? 24.204 10.069 -49.062 1.00 93.12 88 ARG A CA 1
ATOM 666 C C . ARG A 1 88 ? 24.676 10.375 -47.637 1.00 93.12 88 ARG A C 1
ATOM 668 O O . ARG A 1 88 ? 23.853 10.433 -46.727 1.00 93.12 88 ARG A O 1
ATOM 675 N N . ARG A 1 89 ? 25.988 10.526 -47.414 1.00 92.25 89 ARG A N 1
ATOM 676 C CA . ARG A 1 89 ? 26.540 10.919 -46.104 1.00 92.25 89 ARG A CA 1
ATOM 677 C C . ARG A 1 89 ? 26.168 12.356 -45.754 1.00 92.25 89 ARG A C 1
ATOM 679 O O . ARG A 1 89 ? 25.728 12.588 -44.636 1.00 92.25 89 ARG A O 1
ATOM 686 N N . GLU A 1 90 ? 26.289 13.275 -46.704 1.00 92.88 90 GLU A N 1
ATOM 687 C CA . GLU A 1 90 ? 25.950 14.682 -46.495 1.00 92.88 90 GLU A CA 1
ATOM 688 C C . GLU A 1 90 ? 24.460 14.861 -46.191 1.00 92.88 90 GLU A C 1
ATOM 690 O O . GLU A 1 90 ? 24.108 15.539 -45.230 1.00 92.88 90 GLU A O 1
ATOM 695 N N . LEU A 1 91 ? 23.582 14.158 -46.915 1.00 93.94 91 LEU A N 1
ATOM 696 C CA . LEU A 1 91 ? 22.144 14.181 -46.644 1.00 93.94 91 LEU A CA 1
ATOM 697 C C . LEU A 1 91 ? 21.815 13.690 -45.225 1.00 93.94 91 LEU A C 1
ATOM 699 O O . LEU A 1 91 ? 21.042 14.332 -44.513 1.00 93.94 91 LEU A O 1
ATOM 703 N N . ARG A 1 92 ? 22.440 12.588 -44.782 1.00 92.19 92 ARG A N 1
ATOM 704 C CA . ARG A 1 92 ? 22.285 12.100 -43.401 1.00 92.19 92 ARG A CA 1
ATOM 705 C C . ARG A 1 92 ? 22.784 13.119 -42.382 1.00 92.19 92 ARG A C 1
ATOM 707 O O . ARG A 1 92 ? 22.098 13.375 -41.401 1.00 92.19 92 ARG A O 1
ATOM 714 N N . ASN A 1 93 ? 23.938 13.739 -42.622 1.00 93.06 93 ASN A N 1
ATOM 715 C CA . ASN A 1 93 ? 24.481 14.763 -41.729 1.00 93.06 93 ASN A CA 1
ATOM 716 C C . ASN A 1 93 ? 23.549 15.980 -41.619 1.00 93.06 93 ASN A C 1
ATOM 718 O O . ASN A 1 93 ? 23.358 16.509 -40.524 1.00 93.06 93 ASN A O 1
ATOM 722 N N . GLN A 1 94 ? 22.934 16.406 -42.726 1.00 92.88 94 GLN A N 1
ATOM 723 C CA . GLN A 1 94 ? 21.944 17.484 -42.725 1.00 92.88 94 GLN A CA 1
ATOM 724 C C . GLN A 1 94 ? 20.683 17.111 -41.937 1.00 92.88 94 GLN A C 1
ATOM 726 O O . GLN A 1 94 ? 20.210 17.924 -41.143 1.00 92.88 94 GLN A O 1
ATOM 731 N N . GLN A 1 95 ? 20.171 15.886 -42.095 1.00 92.56 95 GLN A N 1
ATOM 732 C CA . GLN A 1 95 ? 19.042 15.385 -41.300 1.00 92.56 95 GLN A CA 1
ATOM 733 C C . GLN A 1 95 ? 19.372 15.362 -39.802 1.00 92.56 95 GLN A C 1
ATOM 735 O O . GLN A 1 95 ? 18.599 15.881 -38.999 1.00 92.56 95 GLN A O 1
ATOM 740 N N . THR A 1 96 ? 20.549 14.858 -39.421 1.00 92.38 96 THR A N 1
ATOM 741 C CA . THR A 1 96 ? 21.002 14.854 -38.022 1.00 92.38 96 THR A CA 1
ATOM 742 C C . THR A 1 96 ? 21.113 16.265 -37.449 1.00 92.38 96 THR A C 1
ATOM 744 O O . THR A 1 96 ? 20.703 16.500 -36.315 1.00 92.38 96 THR A O 1
ATOM 747 N N . ARG A 1 97 ? 21.621 17.235 -38.223 1.00 92.50 97 ARG A N 1
ATOM 748 C CA . ARG A 1 97 ? 21.689 18.639 -37.784 1.00 92.50 97 ARG A CA 1
ATOM 749 C C . ARG A 1 97 ? 20.305 19.240 -37.542 1.00 92.50 97 ARG A C 1
ATOM 751 O O . ARG A 1 97 ? 20.146 19.950 -36.556 1.00 92.50 97 ARG A O 1
ATOM 758 N N . ARG A 1 98 ? 19.316 18.945 -38.396 1.00 91.94 98 ARG A N 1
ATOM 759 C CA . ARG A 1 98 ? 17.927 19.402 -38.200 1.00 91.94 98 ARG A CA 1
ATOM 760 C C . ARG A 1 98 ? 17.321 18.818 -36.926 1.00 91.94 98 ARG A C 1
ATOM 762 O O . ARG A 1 98 ? 16.875 19.586 -36.080 1.00 91.94 98 ARG A O 1
ATOM 769 N N . MET A 1 99 ? 17.425 17.501 -36.737 1.00 91.69 99 MET A N 1
ATOM 770 C CA . MET A 1 99 ? 16.947 16.844 -35.513 1.00 91.69 99 MET A CA 1
ATOM 771 C C . MET A 1 99 ? 17.621 17.411 -34.257 1.00 91.69 99 MET A C 1
ATOM 773 O O . MET A 1 99 ? 16.963 17.619 -33.246 1.00 91.69 99 MET A O 1
ATOM 777 N N . LEU A 1 100 ? 18.921 17.720 -34.307 1.00 92.69 100 LEU A N 1
ATOM 778 C CA . LEU A 1 100 ? 19.625 18.306 -33.164 1.00 92.69 100 LEU A CA 1
ATOM 779 C C . LEU A 1 100 ? 19.084 19.695 -32.784 1.00 92.69 100 LEU A C 1
ATOM 781 O O . LEU A 1 100 ? 19.036 20.024 -31.600 1.00 92.69 100 LEU A O 1
ATOM 785 N N . VAL A 1 101 ? 18.699 20.515 -33.767 1.00 94.06 101 VAL A N 1
ATOM 786 C CA . VAL A 1 101 ? 18.089 21.831 -33.514 1.00 94.06 101 VAL A CA 1
ATOM 787 C C . VAL A 1 101 ? 16.715 21.669 -32.867 1.00 94.06 101 VAL A C 1
ATOM 789 O O . VAL A 1 101 ? 16.446 22.334 -31.870 1.00 94.06 101 VAL A O 1
ATOM 792 N N . GLU A 1 102 ? 15.888 20.754 -33.373 1.00 91.06 102 GLU A N 1
ATOM 793 C CA . GLU A 1 102 ? 14.568 20.454 -32.803 1.00 91.06 102 GLU A CA 1
ATOM 794 C C . GLU A 1 102 ? 14.684 19.947 -31.363 1.00 91.06 102 GLU A C 1
ATOM 796 O O . GLU A 1 102 ? 14.060 20.505 -30.466 1.00 91.06 102 GLU A O 1
ATOM 801 N N . VAL A 1 103 ? 15.572 18.979 -31.108 1.00 90.81 103 VAL A N 1
ATOM 802 C CA . VAL A 1 103 ? 15.826 18.454 -29.757 1.00 90.81 103 VAL A CA 1
ATOM 803 C C . VAL A 1 103 ? 16.273 19.562 -28.803 1.00 90.81 103 VAL A C 1
ATOM 805 O O . VAL A 1 103 ? 15.800 19.616 -27.670 1.00 90.81 103 VAL A O 1
ATOM 808 N N . LYS A 1 104 ? 17.148 20.478 -29.241 1.00 91.44 104 LYS A N 1
ATOM 809 C CA . LYS A 1 104 ? 17.570 21.620 -28.413 1.00 91.44 104 LYS A CA 1
ATOM 810 C C . LYS A 1 104 ? 16.419 22.581 -28.117 1.00 91.44 104 LYS A C 1
ATOM 812 O O . LYS A 1 104 ? 16.328 23.064 -26.991 1.00 91.44 104 LYS A O 1
ATOM 817 N N . ALA A 1 105 ? 15.553 22.849 -29.092 1.00 91.38 105 ALA A N 1
ATOM 818 C CA . ALA A 1 105 ? 14.384 23.701 -28.896 1.00 91.38 105 ALA A CA 1
ATOM 819 C C . ALA A 1 105 ? 13.392 23.068 -27.905 1.00 91.38 105 ALA A C 1
ATOM 821 O O . ALA A 1 105 ? 12.973 23.725 -26.953 1.00 91.38 105 ALA A O 1
ATOM 822 N N . THR A 1 106 ? 13.087 21.776 -28.064 1.00 88.19 106 THR A N 1
ATOM 823 C CA . THR A 1 106 ? 12.213 21.032 -27.146 1.00 88.19 106 THR A CA 1
ATOM 824 C C . THR A 1 106 ? 12.800 20.969 -25.738 1.00 88.19 106 THR A C 1
ATOM 826 O O . THR A 1 106 ? 12.094 21.250 -24.774 1.00 88.19 106 THR A O 1
ATOM 829 N N . ALA A 1 107 ? 14.099 20.682 -25.603 1.00 88.25 107 ALA A N 1
ATOM 830 C CA . ALA A 1 107 ? 14.775 20.667 -24.307 1.00 88.25 107 ALA A CA 1
ATOM 831 C C . ALA A 1 107 ? 14.746 22.044 -23.619 1.00 88.25 107 ALA A C 1
ATOM 833 O O . ALA A 1 107 ? 14.513 22.124 -22.414 1.00 88.25 107 ALA A O 1
ATOM 834 N N . GLY A 1 108 ? 14.927 23.129 -24.381 1.00 89.69 108 GLY A N 1
ATOM 835 C CA . GLY A 1 108 ? 14.789 24.494 -23.874 1.00 89.69 108 GLY A CA 1
ATOM 836 C C . GLY A 1 108 ? 13.374 24.795 -23.372 1.00 89.69 108 GLY A C 1
ATOM 837 O O . GLY A 1 108 ? 13.218 25.320 -22.271 1.00 89.69 108 GLY A O 1
ATOM 838 N N . SER A 1 109 ? 12.349 24.400 -24.136 1.00 90.31 109 SER A N 1
ATOM 839 C CA . SER A 1 109 ? 10.939 24.554 -23.744 1.00 90.31 109 SER A CA 1
ATOM 840 C C . SER A 1 109 ? 10.618 23.781 -22.464 1.00 90.31 109 SER A C 1
ATOM 842 O O . SER A 1 109 ? 10.084 24.352 -21.516 1.00 90.31 109 SER A O 1
ATOM 844 N N . MET A 1 110 ? 11.019 22.508 -22.392 1.00 86.94 110 MET A N 1
ATOM 845 C CA . MET A 1 110 ? 10.830 21.677 -21.199 1.00 86.94 110 MET A CA 1
ATOM 846 C C . MET A 1 110 ? 11.541 22.268 -19.979 1.00 86.94 110 MET A C 1
ATOM 848 O O . MET A 1 110 ? 10.975 22.299 -18.891 1.00 86.94 110 MET A O 1
ATOM 852 N N . SER A 1 111 ? 12.764 22.779 -20.145 1.00 90.88 111 SER A N 1
ATOM 853 C CA . SER A 1 111 ? 13.496 23.419 -19.048 1.00 90.88 111 SER A CA 1
ATOM 854 C C . SER A 1 111 ? 12.776 24.662 -18.517 1.00 90.88 111 SER A C 1
ATOM 856 O O . SER A 1 111 ? 12.785 24.891 -17.308 1.00 90.88 111 SER A O 1
ATOM 858 N N . ALA A 1 112 ? 12.161 25.464 -19.392 1.00 90.81 112 ALA A N 1
ATOM 859 C CA . ALA A 1 112 ? 11.392 26.637 -18.984 1.00 90.81 112 ALA A CA 1
ATOM 860 C C . ALA A 1 112 ? 10.100 26.245 -18.245 1.00 90.81 112 ALA A C 1
ATOM 862 O O . ALA A 1 112 ? 9.780 26.838 -17.215 1.00 90.81 112 ALA A O 1
ATOM 863 N N . GLU A 1 113 ? 9.393 25.216 -18.718 1.00 88.38 113 GLU A N 1
ATOM 864 C CA . GLU A 1 113 ? 8.190 24.686 -18.062 1.00 88.38 113 GLU A CA 1
ATOM 865 C C . GLU A 1 113 ? 8.484 24.085 -16.685 1.00 88.38 113 GLU A C 1
ATOM 867 O O . GLU A 1 113 ? 7.736 24.329 -15.733 1.00 88.38 113 GLU A O 1
ATOM 872 N N . ILE A 1 114 ? 9.586 23.337 -16.558 1.00 88.31 114 ILE A N 1
ATOM 873 C CA . ILE A 1 114 ? 10.049 22.793 -15.276 1.00 88.31 114 ILE A CA 1
ATOM 874 C C . ILE A 1 114 ? 10.307 23.939 -14.302 1.00 88.31 114 ILE A C 1
ATOM 876 O O . ILE A 1 114 ? 9.758 23.927 -13.203 1.00 88.31 114 ILE A O 1
ATOM 880 N N . LYS A 1 115 ? 11.048 24.971 -14.725 1.00 90.69 115 LYS A N 1
ATOM 881 C CA . LYS A 1 115 ? 11.353 26.127 -13.876 1.00 90.69 115 LYS A CA 1
ATOM 882 C C . LYS A 1 115 ? 10.091 26.880 -13.441 1.00 90.69 115 LYS A C 1
ATOM 884 O O . LYS A 1 115 ? 9.928 27.174 -12.262 1.00 90.69 115 LYS A O 1
ATOM 889 N N . ALA A 1 116 ? 9.152 27.125 -14.356 1.00 90.81 116 ALA A N 1
ATOM 890 C CA . ALA A 1 116 ? 7.879 27.773 -14.028 1.00 90.81 116 ALA A CA 1
ATOM 891 C C . ALA A 1 116 ? 7.004 26.922 -13.084 1.00 90.81 116 ALA A C 1
ATOM 893 O O . ALA A 1 116 ? 6.214 27.443 -12.293 1.00 90.81 116 ALA A O 1
ATOM 894 N N . THR A 1 117 ? 7.105 25.595 -13.172 1.00 87.38 117 THR A N 1
ATOM 895 C CA . THR A 1 117 ? 6.399 24.670 -12.275 1.00 87.38 117 THR A CA 1
ATOM 896 C C . THR A 1 117 ? 7.044 24.641 -10.893 1.00 87.38 117 THR A C 1
ATOM 898 O O . THR A 1 117 ? 6.327 24.674 -9.893 1.00 87.38 117 THR A O 1
ATOM 901 N N . GLU A 1 118 ? 8.373 24.647 -10.833 1.00 89.81 118 GLU A N 1
ATOM 902 C CA . GLU A 1 118 ? 9.152 24.737 -9.600 1.00 89.81 118 GLU A CA 1
ATOM 903 C C . GLU A 1 118 ? 8.867 26.048 -8.858 1.00 89.81 118 GLU A C 1
ATOM 905 O O . GLU A 1 118 ? 8.483 26.009 -7.693 1.00 89.81 118 GLU A O 1
ATOM 910 N N . GLU A 1 119 ? 8.923 27.197 -9.539 1.00 92.38 119 GLU A N 1
ATOM 911 C CA . GLU A 1 119 ? 8.597 28.510 -8.959 1.00 92.38 119 GLU A CA 1
ATOM 912 C C . GLU A 1 119 ? 7.174 28.539 -8.374 1.00 92.38 119 GLU A C 1
ATOM 914 O O . GLU A 1 119 ? 6.961 28.994 -7.249 1.00 92.38 119 GLU A O 1
ATOM 919 N N . ARG A 1 120 ? 6.197 27.972 -9.093 1.00 91.12 120 ARG A N 1
ATOM 920 C CA . ARG A 1 120 ? 4.806 27.855 -8.625 1.00 91.12 120 ARG A CA 1
ATOM 921 C C . ARG A 1 120 ? 4.670 26.936 -7.412 1.00 91.12 120 ARG A C 1
ATOM 923 O O . ARG A 1 120 ? 3.848 27.202 -6.535 1.00 91.12 120 ARG A O 1
ATOM 930 N N . CYS A 1 121 ? 5.426 25.840 -7.376 1.00 84.94 121 CYS A N 1
ATOM 931 C CA . CYS A 1 121 ? 5.439 24.914 -6.249 1.00 84.94 121 CYS A CA 1
ATOM 932 C C . CYS A 1 121 ? 6.019 25.600 -5.010 1.00 84.94 121 CYS A C 1
ATOM 934 O O . CYS A 1 121 ? 5.365 25.629 -3.972 1.00 84.94 121 CYS A O 1
ATOM 936 N N . THR A 1 122 ? 7.173 26.250 -5.157 1.00 90.81 122 THR A N 1
ATOM 937 C CA . THR A 1 122 ? 7.824 27.034 -4.103 1.00 90.81 122 THR A CA 1
ATOM 938 C C . THR A 1 122 ? 6.893 28.116 -3.565 1.00 90.81 122 THR A C 1
ATOM 940 O O . THR A 1 122 ? 6.723 28.230 -2.356 1.00 90.81 122 THR A O 1
ATOM 943 N N . GLN A 1 123 ? 6.191 28.845 -4.439 1.00 91.81 123 GLN A N 1
ATOM 944 C CA . GLN A 1 123 ? 5.220 29.855 -4.018 1.00 91.81 123 GLN A CA 1
ATOM 945 C C . GLN A 1 123 ? 4.065 29.254 -3.200 1.00 91.81 123 GLN A C 1
ATOM 947 O O . GLN A 1 123 ? 3.685 29.813 -2.172 1.00 91.81 123 GLN A O 1
ATOM 952 N N . LYS A 1 124 ? 3.519 28.105 -3.624 1.00 88.81 124 LYS A N 1
ATOM 953 C CA . LYS A 1 124 ? 2.473 27.396 -2.869 1.00 88.81 124 LYS A CA 1
ATOM 954 C C . LYS A 1 124 ? 2.977 26.891 -1.522 1.00 88.81 124 LYS A C 1
ATOM 956 O O . LYS A 1 124 ? 2.234 26.964 -0.548 1.00 88.81 124 LYS A O 1
ATOM 961 N N . VAL A 1 125 ? 4.209 26.390 -1.461 1.00 90.44 125 VAL A N 1
ATOM 962 C CA . VAL A 1 125 ? 4.837 25.952 -0.208 1.00 90.44 125 VAL A CA 1
ATOM 963 C C . VAL A 1 125 ? 4.975 27.135 0.743 1.00 90.44 125 VAL A C 1
ATOM 965 O O . VAL A 1 125 ? 4.476 27.049 1.858 1.00 90.44 125 VAL A O 1
ATOM 968 N N . SER A 1 126 ? 5.507 28.273 0.291 1.00 90.62 126 SER A N 1
ATOM 969 C CA . SER A 1 126 ? 5.600 29.477 1.127 1.00 90.62 126 SER A CA 1
ATOM 970 C C . SER A 1 126 ? 4.230 30.002 1.573 1.00 90.62 126 SER A C 1
ATOM 972 O O . SER A 1 126 ? 4.080 30.489 2.692 1.00 90.62 126 SER A O 1
ATOM 974 N N . GLU A 1 127 ? 3.194 29.892 0.733 1.00 91.69 127 GLU A N 1
ATOM 975 C CA . GLU A 1 127 ? 1.827 30.246 1.131 1.00 91.69 127 GLU A CA 1
ATOM 976 C C . GLU A 1 127 ? 1.280 29.303 2.215 1.00 91.69 127 GLU A C 1
ATOM 978 O O . GLU A 1 127 ? 0.629 29.762 3.157 1.00 91.69 127 GLU A O 1
ATOM 983 N N . LEU A 1 128 ? 1.544 27.999 2.097 1.00 88.81 128 LEU A N 1
ATOM 984 C CA . LEU A 1 128 ? 1.163 26.998 3.093 1.00 88.81 128 LEU A CA 1
ATOM 985 C C . LEU A 1 128 ? 1.922 27.191 4.406 1.00 88.81 128 LEU A C 1
ATOM 987 O O . LEU A 1 128 ? 1.296 27.135 5.459 1.00 88.81 128 LEU A O 1
ATOM 991 N N . GLU A 1 129 ? 3.222 27.476 4.353 1.00 89.69 129 GLU A N 1
ATOM 992 C CA . GLU A 1 129 ? 4.039 27.807 5.524 1.00 89.69 129 GLU A CA 1
ATOM 993 C C . GLU A 1 129 ? 3.499 29.050 6.231 1.00 89.69 129 GLU A C 1
ATOM 995 O O . GLU A 1 129 ? 3.293 29.027 7.441 1.00 89.69 129 GLU A O 1
ATOM 1000 N N . ARG A 1 130 ? 3.162 30.109 5.483 1.00 91.75 130 ARG A N 1
ATOM 1001 C CA . ARG A 1 130 ? 2.553 31.317 6.056 1.00 91.75 130 ARG A CA 1
ATOM 1002 C C . ARG A 1 130 ? 1.188 31.029 6.683 1.00 91.75 130 ARG A C 1
ATOM 1004 O O . ARG A 1 130 ? 0.903 31.517 7.768 1.00 91.75 130 ARG A O 1
ATOM 1011 N N . LYS A 1 131 ? 0.342 30.229 6.024 1.00 90.44 131 LYS A N 1
ATOM 1012 C CA . LYS A 1 131 ? -0.959 29.804 6.572 1.00 90.44 131 LYS A CA 1
ATOM 1013 C C . LYS A 1 131 ? -0.795 28.958 7.833 1.00 90.44 131 LYS A C 1
ATOM 1015 O O . LYS A 1 131 ? -1.584 29.104 8.760 1.00 90.44 131 LYS A O 1
ATOM 1020 N N . LEU A 1 132 ? 0.209 28.087 7.867 1.00 87.00 132 LEU A N 1
ATOM 1021 C CA . LEU A 1 132 ? 0.540 27.288 9.039 1.00 87.00 132 LEU A CA 1
ATOM 1022 C C . LEU A 1 132 ? 1.009 28.185 10.188 1.00 87.00 132 LEU A C 1
ATOM 1024 O O . LEU A 1 132 ? 0.526 28.030 11.301 1.00 87.00 132 LEU A O 1
ATOM 1028 N N . GLU A 1 133 ? 1.871 29.160 9.912 1.00 87.38 133 GLU A N 1
ATOM 1029 C CA . GLU A 1 133 ? 2.350 30.132 10.896 1.00 87.38 133 GLU A CA 1
ATOM 1030 C C . GLU A 1 133 ? 1.214 31.030 11.416 1.00 87.38 133 GLU A C 1
ATOM 1032 O O . GLU A 1 133 ? 1.115 31.283 12.615 1.00 87.38 133 GLU A O 1
ATOM 1037 N N . ASP A 1 134 ? 0.294 31.461 10.547 1.00 85.50 134 ASP A N 1
ATOM 1038 C CA . ASP A 1 134 ? -0.914 32.193 10.942 1.00 85.50 134 ASP A CA 1
ATOM 1039 C C . ASP A 1 134 ? -1.800 31.336 11.866 1.00 85.50 134 ASP A C 1
ATOM 1041 O O . ASP A 1 134 ? -2.294 31.831 12.882 1.00 85.50 134 ASP A O 1
ATOM 1045 N N . LEU A 1 135 ? -1.979 30.044 11.552 1.00 78.88 135 LEU A N 1
ATOM 1046 C CA . LEU A 1 135 ? -2.728 29.090 12.381 1.00 78.88 135 LEU A CA 1
ATOM 1047 C C . LEU A 1 135 ? -2.051 28.849 13.732 1.00 78.88 135 LEU A C 1
ATOM 1049 O O . LEU A 1 135 ? -2.733 28.861 14.756 1.00 78.88 135 LEU A O 1
ATOM 1053 N N . ILE A 1 136 ? -0.726 28.687 13.743 1.00 76.50 136 ILE A N 1
ATOM 1054 C CA . ILE A 1 136 ? 0.069 28.572 14.967 1.00 76.50 136 ILE A CA 1
ATOM 1055 C C . ILE A 1 136 ? -0.124 29.835 15.804 1.00 76.50 136 ILE A C 1
ATOM 1057 O O . ILE A 1 136 ? -0.503 29.734 16.960 1.00 76.50 136 ILE A O 1
ATOM 1061 N N . ASN A 1 137 ? 0.017 31.030 15.230 1.00 75.31 137 ASN A N 1
ATOM 1062 C CA . ASN A 1 137 ? -0.136 32.289 15.962 1.00 75.31 137 ASN A CA 1
ATOM 1063 C C . ASN A 1 137 ? -1.571 32.551 16.454 1.00 75.31 137 ASN A C 1
ATOM 1065 O O . ASN A 1 137 ? -1.756 33.128 17.530 1.00 75.31 137 ASN A O 1
ATOM 1069 N N . LEU A 1 138 ? -2.592 32.110 15.713 1.00 69.88 138 LEU A N 1
ATOM 1070 C CA . LEU A 1 138 ? -3.987 32.074 16.174 1.00 69.88 138 LEU A CA 1
ATOM 1071 C C . LEU A 1 138 ? -4.155 31.130 17.373 1.00 69.88 138 LEU A C 1
ATOM 1073 O O . LEU A 1 138 ? -4.851 31.468 18.332 1.00 69.88 138 LEU A O 1
ATOM 1077 N N . GLN A 1 139 ? -3.472 29.988 17.351 1.00 59.75 139 GLN A N 1
ATOM 1078 C CA . GLN A 1 139 ? -3.430 29.015 18.438 1.00 59.75 139 GLN A CA 1
ATOM 1079 C C . GLN A 1 139 ? -2.629 29.523 19.651 1.00 59.75 139 GLN A C 1
ATOM 1081 O O . GLN A 1 139 ? -3.010 29.226 20.776 1.00 59.75 139 GLN A O 1
ATOM 1086 N N . THR A 1 140 ? -1.587 30.345 19.465 1.00 56.50 140 THR A N 1
ATOM 1087 C CA . THR A 1 140 ? -0.811 30.962 20.560 1.00 56.50 140 THR A CA 1
ATOM 1088 C C . THR A 1 140 ? -1.535 32.152 21.200 1.00 56.50 140 THR A C 1
ATOM 1090 O O . THR A 1 140 ? -1.401 32.378 22.401 1.00 56.50 140 THR A O 1
ATOM 1093 N N . LYS A 1 141 ? -2.316 32.923 20.424 1.00 54.53 141 LYS A N 1
ATOM 1094 C CA . LYS A 1 141 ? -3.148 34.035 20.934 1.00 54.53 141 LYS A CA 1
ATOM 1095 C C . LYS A 1 141 ? -4.440 33.560 21.602 1.00 54.53 141 LYS A C 1
ATOM 1097 O O . LYS A 1 141 ? -4.988 34.273 22.439 1.00 54.53 141 LYS A O 1
ATOM 1102 N N . SER A 1 142 ? -4.908 32.359 21.272 1.00 45.16 142 SER A N 1
ATOM 1103 C CA . SER A 1 142 ? -5.925 31.652 22.042 1.00 45.16 142 SER A CA 1
ATOM 1104 C C . SER A 1 142 ? -5.235 30.876 23.164 1.00 45.16 142 SER A C 1
ATOM 1106 O O . SER A 1 142 ? -4.881 29.713 23.019 1.00 45.16 142 SER A O 1
ATOM 1108 N N . SER A 1 143 ? -5.029 31.506 24.320 1.00 40.88 143 SER A N 1
ATOM 1109 C CA . SER A 1 143 ? -4.511 30.855 25.535 1.00 40.88 143 SER A CA 1
ATOM 1110 C C . SER A 1 143 ? -5.509 29.877 26.185 1.00 40.88 143 SER A C 1
ATOM 1112 O O . SER A 1 143 ? -5.526 29.690 27.399 1.00 40.88 143 SER A O 1
ATOM 1114 N N . ALA A 1 144 ? -6.311 29.193 25.374 1.00 44.75 144 ALA A N 1
ATOM 1115 C CA . ALA A 1 144 ? -6.805 27.865 25.668 1.00 44.75 144 ALA A CA 1
ATOM 1116 C C . ALA A 1 144 ? -6.060 26.942 24.705 1.00 44.75 144 ALA A C 1
ATOM 1118 O O . ALA A 1 144 ? -6.322 26.991 23.511 1.00 44.75 144 ALA A O 1
ATOM 1119 N N . VAL A 1 145 ? -5.110 26.149 25.213 1.00 43.88 145 VAL A N 1
ATOM 1120 C CA . VAL A 1 145 ? -4.360 25.130 24.461 1.00 43.88 145 VAL A CA 1
ATOM 1121 C C . VAL A 1 145 ? -5.324 24.378 23.540 1.00 43.88 145 VAL A C 1
ATOM 1123 O O . VAL A 1 145 ? -6.004 23.450 23.981 1.00 43.88 145 VAL A O 1
ATOM 1126 N N . ALA A 1 146 ? -5.416 24.787 22.271 1.00 43.91 146 ALA A N 1
ATOM 1127 C CA . ALA A 1 146 ? -6.219 24.077 21.294 1.00 43.91 146 ALA A CA 1
ATOM 1128 C C . ALA A 1 146 ? -5.415 22.830 20.968 1.00 43.91 146 ALA A C 1
ATOM 1130 O O . ALA A 1 146 ? -4.564 22.807 20.088 1.00 43.91 146 ALA A O 1
ATOM 1131 N N . THR A 1 147 ? -5.599 21.795 21.774 1.00 48.69 147 THR A N 1
ATOM 1132 C CA . THR A 1 147 ? -5.178 20.453 21.412 1.00 48.69 147 THR A CA 1
ATOM 1133 C C . THR A 1 147 ? -5.796 20.199 20.041 1.00 48.69 147 THR A C 1
ATOM 1135 O O . THR A 1 147 ? -6.997 20.432 19.882 1.00 48.69 147 THR A O 1
ATOM 1138 N N . CYS A 1 148 ? -5.000 19.790 19.043 1.00 53.62 148 CYS A N 1
ATOM 1139 C CA . CYS A 1 148 ? -5.570 19.296 17.788 1.00 53.62 148 CYS A CA 1
ATOM 1140 C C . CYS A 1 148 ? -6.725 18.358 18.161 1.00 53.62 148 CYS A C 1
ATOM 1142 O O . CYS A 1 148 ? -6.511 17.494 19.024 1.00 53.62 148 CYS A O 1
ATOM 1144 N N . PRO A 1 149 ? -7.946 18.576 17.638 1.00 69.88 149 PRO A N 1
ATOM 1145 C CA . PRO A 1 149 ? -9.093 17.800 18.067 1.00 69.88 149 PRO A CA 1
ATOM 1146 C C . PRO A 1 149 ? -8.780 16.335 17.798 1.00 69.88 149 PRO A C 1
ATOM 1148 O O . PRO A 1 149 ? -8.603 15.926 16.651 1.00 69.88 149 PRO A O 1
ATOM 1151 N N . LYS A 1 150 ? -8.640 15.576 18.887 1.00 83.19 150 LYS A N 1
ATOM 1152 C CA . LYS A 1 150 ? -8.328 14.153 18.831 1.00 83.19 150 LYS A CA 1
ATOM 1153 C C . LYS A 1 150 ? -9.380 13.452 17.995 1.00 83.19 150 LYS A C 1
ATOM 1155 O O . LYS A 1 150 ? -10.576 13.740 18.118 1.00 83.19 150 LYS A O 1
ATOM 1160 N N . ARG A 1 151 ? -8.935 12.515 17.165 1.00 89.06 151 ARG A N 1
ATOM 1161 C CA . ARG A 1 151 ? -9.856 11.714 16.364 1.00 89.06 151 ARG A CA 1
ATOM 1162 C C . ARG A 1 151 ? -10.752 10.868 17.281 1.00 89.06 151 ARG A C 1
ATOM 1164 O O . ARG A 1 151 ? -10.328 10.510 18.385 1.00 89.06 151 ARG A O 1
ATOM 1171 N N . PRO A 1 152 ? -11.968 10.492 16.853 1.00 91.75 152 PRO A N 1
ATOM 1172 C CA . PRO A 1 152 ? -12.836 9.614 17.634 1.00 91.75 152 PRO A CA 1
ATOM 1173 C C . PRO A 1 152 ? -12.147 8.332 18.130 1.00 91.75 152 PRO A C 1
ATOM 1175 O O . PRO A 1 152 ? -12.306 7.981 19.301 1.00 91.75 152 PRO A O 1
ATOM 1178 N N . ALA A 1 153 ? -11.312 7.689 17.302 1.00 90.12 153 ALA A N 1
ATOM 1179 C CA . ALA A 1 153 ? -10.560 6.499 17.708 1.00 90.12 153 ALA A CA 1
ATOM 1180 C C . ALA A 1 153 ? -9.554 6.774 18.844 1.00 90.12 153 ALA A C 1
ATOM 1182 O O . ALA A 1 153 ? -9.371 5.948 19.743 1.00 90.12 153 ALA A O 1
ATOM 1183 N N . GLU A 1 154 ? -8.927 7.952 18.850 1.00 90.38 154 GLU A N 1
ATOM 1184 C CA . GLU A 1 154 ? -7.992 8.371 19.903 1.00 90.38 154 GLU A CA 1
ATOM 1185 C C . GLU A 1 154 ? -8.734 8.641 21.211 1.00 90.38 154 GLU A C 1
ATOM 1187 O O . GLU A 1 154 ? -8.320 8.180 22.276 1.00 90.38 154 GLU A O 1
ATOM 1192 N N . LEU A 1 155 ? -9.882 9.318 21.130 1.00 89.62 155 LEU A N 1
ATOM 1193 C CA . LEU A 1 155 ? -10.749 9.562 22.281 1.00 89.62 155 LEU A CA 1
ATOM 1194 C C . LEU A 1 155 ? -11.259 8.246 22.892 1.00 89.62 155 LEU A C 1
ATOM 1196 O O . LEU A 1 155 ? -11.284 8.102 24.116 1.00 89.62 155 LEU A O 1
ATOM 1200 N N . ALA A 1 156 ? -11.635 7.267 22.065 1.00 88.56 156 ALA A N 1
ATOM 1201 C CA . ALA A 1 156 ? -12.048 5.940 22.523 1.00 88.56 156 ALA A CA 1
ATOM 1202 C C . ALA A 1 156 ? -10.897 5.172 23.205 1.00 88.56 156 ALA A C 1
ATOM 1204 O O . ALA A 1 156 ? -11.076 4.575 24.274 1.00 88.56 156 ALA A O 1
ATOM 1205 N N . CYS A 1 157 ? -9.691 5.248 22.635 1.00 87.31 157 CYS A N 1
ATOM 1206 C CA . CYS A 1 157 ? -8.474 4.681 23.214 1.00 87.31 157 CYS A CA 1
ATOM 1207 C C . CYS A 1 157 ? -8.165 5.264 24.608 1.00 87.31 157 CYS A C 1
ATOM 1209 O O . CYS A 1 157 ? -7.773 4.543 25.526 1.00 87.31 157 CYS A O 1
ATOM 1211 N N . GLU A 1 158 ? -8.368 6.567 24.805 1.00 85.62 158 GLU A N 1
ATOM 1212 C CA . GLU A 1 158 ? -8.113 7.224 26.091 1.00 85.62 158 GLU A CA 1
ATOM 1213 C C . GLU A 1 158 ? -9.128 6.856 27.169 1.00 85.62 158 GLU A C 1
ATOM 1215 O O . GLU A 1 158 ? -8.732 6.574 28.302 1.00 85.62 158 GLU A O 1
ATOM 1220 N N . LYS A 1 159 ? -10.416 6.768 26.814 1.00 82.81 159 LYS A N 1
ATOM 1221 C CA . LYS A 1 159 ? -11.491 6.368 27.740 1.00 82.81 159 LYS A CA 1
ATOM 1222 C C . LYS A 1 159 ? -11.277 4.980 28.347 1.00 82.81 159 LYS A C 1
ATOM 1224 O O . LYS A 1 159 ? -11.778 4.698 29.431 1.00 82.81 159 LYS A O 1
ATOM 1229 N N . THR A 1 160 ? -10.539 4.110 27.663 1.00 74.88 160 THR A N 1
ATOM 1230 C CA . THR A 1 160 ? -10.348 2.704 28.057 1.00 74.88 160 THR A CA 1
ATOM 1231 C C . THR A 1 160 ? -9.009 2.448 28.750 1.00 74.88 160 THR A C 1
ATOM 1233 O O . THR A 1 160 ? -8.764 1.347 29.239 1.00 74.88 160 THR A O 1
ATOM 1236 N N . HIS A 1 161 ? -8.160 3.473 28.883 1.00 66.69 161 HIS A N 1
ATOM 1237 C CA . HIS A 1 161 ? -6.823 3.354 29.467 1.00 66.69 161 HIS A CA 1
ATOM 1238 C C . HIS A 1 161 ? -6.831 2.862 30.925 1.00 66.69 161 HIS A C 1
ATOM 1240 O O . HIS A 1 161 ? -5.972 2.073 31.310 1.00 66.69 161 HIS A O 1
ATOM 1246 N N . GLY A 1 162 ? -7.819 3.278 31.727 1.00 61.97 162 GLY A N 1
ATOM 1247 C CA . GLY A 1 162 ? -7.941 2.873 33.134 1.00 61.97 162 GLY A CA 1
ATOM 1248 C C . GLY A 1 162 ? -8.245 1.384 33.348 1.00 61.97 162 GLY A C 1
ATOM 1249 O O . GLY A 1 162 ? -8.008 0.870 34.435 1.00 61.97 162 GLY A O 1
ATOM 1250 N N . LEU A 1 163 ? -8.733 0.681 32.320 1.00 60.34 163 LEU A N 1
ATOM 1251 C CA . LEU A 1 163 ? -9.047 -0.751 32.389 1.00 60.34 163 LEU A CA 1
ATOM 1252 C C . LEU A 1 163 ? -7.820 -1.636 32.110 1.00 60.34 163 LEU A C 1
ATOM 1254 O O . LEU A 1 163 ? -7.785 -2.789 32.527 1.00 60.34 163 LEU A O 1
ATOM 1258 N N . ARG A 1 164 ? -6.791 -1.092 31.445 1.00 59.06 164 ARG A N 1
ATOM 1259 C CA . ARG A 1 164 ? -5.594 -1.832 30.998 1.00 59.06 164 ARG A CA 1
ATOM 1260 C C . ARG A 1 164 ? -4.548 -2.043 32.090 1.00 59.06 164 ARG A C 1
ATOM 1262 O O . ARG A 1 164 ? -3.705 -2.926 31.965 1.00 59.06 164 ARG A O 1
ATOM 1269 N N . SER A 1 165 ? -4.589 -1.228 33.143 1.00 48.94 165 SER A N 1
ATOM 1270 C CA . SER A 1 165 ? -3.671 -1.264 34.289 1.00 48.94 165 SER A CA 1
ATOM 1271 C C . SER A 1 165 ? -4.024 -2.342 35.323 1.00 48.94 165 SER A C 1
ATOM 1273 O O . SER A 1 165 ? -3.245 -2.592 36.244 1.00 48.94 165 SER A O 1
ATOM 1275 N N . ALA A 1 166 ?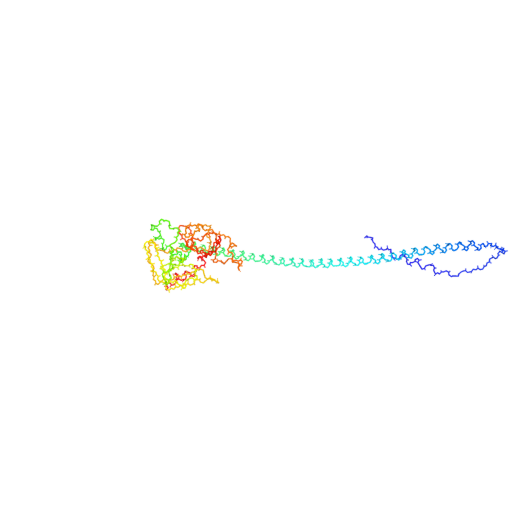 -5.165 -3.021 35.174 1.00 42.34 166 ALA A N 1
ATOM 1276 C CA . ALA A 1 166 ? -5.583 -4.093 36.064 1.00 42.34 166 ALA A CA 1
ATOM 1277 C C . ALA A 1 166 ? -4.976 -5.451 35.644 1.00 42.34 166 ALA A C 1
ATOM 1279 O O . ALA A 1 166 ? -5.594 -6.251 34.953 1.00 42.34 166 ALA A O 1
ATOM 1280 N N . ARG A 1 167 ? -3.774 -5.746 36.157 1.00 37.91 167 ARG A N 1
ATOM 1281 C CA . ARG A 1 167 ? -3.314 -7.115 36.492 1.00 37.91 167 ARG A CA 1
ATOM 1282 C C . ARG A 1 167 ? -3.039 -8.152 35.382 1.00 37.91 167 ARG A C 1
ATOM 1284 O O . ARG A 1 167 ? -2.936 -9.329 35.716 1.00 37.91 167 ARG A O 1
ATOM 1291 N N . ILE A 1 168 ? -2.796 -7.771 34.128 1.00 45.06 168 ILE A N 1
ATOM 1292 C CA . ILE A 1 168 ? -2.185 -8.695 33.148 1.00 45.06 168 ILE A CA 1
ATOM 1293 C C . ILE A 1 168 ? -0.740 -8.256 32.884 1.00 45.06 168 ILE A C 1
ATOM 1295 O O . ILE A 1 168 ? -0.486 -7.277 32.181 1.00 45.06 168 ILE A O 1
ATOM 1299 N N . LEU A 1 169 ? 0.217 -8.967 33.497 1.00 40.38 169 LEU A N 1
ATOM 1300 C CA . LEU A 1 169 ? 1.619 -8.918 33.083 1.00 40.38 169 LEU A CA 1
ATOM 1301 C C . LEU A 1 169 ? 1.678 -9.273 31.586 1.00 40.38 169 LEU A C 1
ATOM 1303 O O . LEU A 1 169 ? 1.158 -10.312 31.192 1.00 40.38 169 LEU A O 1
ATOM 1307 N N . ASN A 1 170 ? 2.325 -8.423 30.782 1.00 45.41 170 ASN A N 1
ATOM 1308 C CA . ASN A 1 170 ? 2.566 -8.579 29.336 1.00 45.41 170 ASN A CA 1
ATOM 1309 C C . ASN A 1 170 ? 1.392 -8.256 28.382 1.00 45.41 170 ASN A C 1
ATOM 1311 O O . ASN A 1 170 ? 1.208 -8.938 27.377 1.00 45.41 170 ASN A O 1
ATOM 1315 N N . ASN A 1 171 ? 0.641 -7.173 28.628 1.00 47.91 171 ASN A N 1
ATOM 1316 C CA . ASN A 1 171 ? -0.303 -6.568 27.662 1.00 47.91 171 ASN A CA 1
ATOM 1317 C C . ASN A 1 171 ? 0.413 -5.934 26.444 1.00 47.91 171 ASN A C 1
ATOM 1319 O O . ASN A 1 171 ? 0.286 -4.740 26.186 1.00 47.91 171 ASN A O 1
ATOM 1323 N N . THR A 1 172 ? 1.197 -6.704 25.694 1.00 52.94 172 THR A N 1
ATOM 1324 C CA . THR A 1 172 ? 1.878 -6.213 24.486 1.00 52.94 172 THR A CA 1
ATOM 1325 C C . THR A 1 172 ? 0.976 -6.324 23.250 1.00 52.94 172 THR A C 1
ATOM 1327 O O . THR A 1 172 ? 1.222 -5.655 22.251 1.00 52.94 172 THR A O 1
ATOM 1330 N N . ILE A 1 173 ? -0.079 -7.151 23.313 1.00 59.47 173 ILE A N 1
ATOM 1331 C CA . ILE A 1 173 ? -0.876 -7.576 22.156 1.00 59.47 173 ILE A CA 1
ATOM 1332 C C . ILE A 1 173 ? -2.376 -7.572 22.515 1.00 59.47 173 ILE A C 1
ATOM 1334 O O . ILE A 1 173 ? -2.735 -8.037 23.597 1.00 59.47 173 ILE A O 1
ATOM 1338 N N . PRO A 1 174 ? -3.257 -7.027 21.655 1.00 61.62 174 PRO A N 1
ATOM 1339 C CA . PRO A 1 174 ? -4.692 -6.961 21.900 1.00 61.62 174 PRO A CA 1
ATOM 1340 C C . PRO A 1 174 ? -5.346 -8.332 22.029 1.00 61.62 174 PRO A C 1
ATOM 1342 O O . PRO A 1 174 ? -4.929 -9.280 21.374 1.00 61.62 174 PRO A O 1
ATOM 1345 N N . TYR A 1 175 ? -6.417 -8.410 22.818 1.00 73.25 175 TYR A N 1
ATOM 1346 C CA . TYR A 1 175 ? -7.202 -9.631 22.960 1.00 73.25 175 TYR A CA 1
ATOM 1347 C C . TYR A 1 175 ? -7.890 -9.988 21.628 1.00 73.25 175 TYR A C 1
ATOM 1349 O O . TYR A 1 175 ? -8.756 -9.249 21.146 1.00 73.25 175 TYR A O 1
ATOM 1357 N N . GLU A 1 176 ? -7.500 -11.119 21.035 1.00 80.38 176 GLU A N 1
ATOM 1358 C CA . GLU A 1 176 ? -8.110 -11.622 19.805 1.00 80.38 176 GLU A CA 1
ATOM 1359 C C . GLU A 1 176 ? -9.451 -12.309 20.096 1.00 80.38 176 GLU A C 1
ATOM 1361 O O . GLU A 1 176 ? -9.576 -13.197 20.946 1.00 80.38 176 GLU A O 1
ATOM 1366 N N . VAL A 1 177 ? -10.473 -11.901 19.352 1.00 87.62 177 VAL A N 1
ATOM 1367 C CA . VAL A 1 177 ? -11.804 -12.507 19.386 1.00 87.62 177 VAL A CA 1
ATOM 1368 C C . VAL A 1 177 ? -11.903 -13.569 18.304 1.00 87.62 177 VAL A C 1
ATOM 1370 O O . VAL A 1 177 ? -11.326 -13.421 17.225 1.00 87.62 177 VAL A O 1
ATOM 1373 N N . ARG A 1 178 ? -12.669 -14.628 18.558 1.00 87.56 178 ARG A N 1
ATOM 1374 C CA . ARG A 1 178 ? -12.862 -15.714 17.595 1.00 87.56 178 ARG A CA 1
ATOM 1375 C C . ARG A 1 178 ? -14.192 -15.571 16.876 1.00 87.56 178 ARG A C 1
ATOM 1377 O O . ARG A 1 178 ? -15.190 -15.163 17.465 1.00 87.56 178 ARG A O 1
ATOM 1384 N N . LEU A 1 179 ? -14.204 -15.948 15.605 1.00 87.69 179 LEU A N 1
ATOM 1385 C CA . LEU A 1 179 ? -15.415 -16.009 14.796 1.00 87.69 179 LEU A CA 1
ATOM 1386 C C . LEU A 1 179 ? -15.950 -17.442 14.804 1.00 87.69 179 LEU A C 1
ATOM 1388 O O . LEU A 1 179 ? -15.175 -18.390 14.657 1.00 87.69 179 LEU A O 1
ATOM 1392 N N . VAL A 1 180 ? -17.261 -17.594 14.989 1.00 88.19 180 VAL A N 1
ATOM 1393 C CA . VAL A 1 180 ? -17.937 -18.894 15.085 1.00 88.19 180 VAL A CA 1
ATOM 1394 C C . VAL A 1 180 ? -18.987 -19.006 13.983 1.00 88.19 180 VAL A C 1
ATOM 1396 O O . VAL A 1 180 ? -19.791 -18.086 13.777 1.00 88.19 180 VAL A O 1
ATOM 1399 N N . ASN A 1 181 ? -18.955 -20.121 13.254 1.00 86.62 181 ASN A N 1
ATOM 1400 C CA . ASN A 1 181 ? -19.890 -20.397 12.168 1.00 86.62 181 ASN A CA 1
ATOM 1401 C C . ASN A 1 181 ? -21.221 -20.994 12.682 1.00 86.62 181 ASN A C 1
ATOM 1403 O O . ASN A 1 181 ? -21.403 -21.207 13.881 1.00 86.62 181 ASN A O 1
ATOM 1407 N N . ALA A 1 182 ? -22.162 -21.266 11.773 1.00 82.19 182 ALA A N 1
ATOM 1408 C CA . ALA A 1 182 ? -23.468 -21.841 12.119 1.00 82.19 182 ALA A CA 1
ATOM 1409 C C . ALA A 1 182 ? -23.395 -23.224 12.793 1.00 82.19 182 ALA A C 1
ATOM 1411 O O . ALA A 1 182 ? -24.251 -23.540 13.616 1.00 82.19 182 ALA A O 1
ATOM 1412 N N . ASP A 1 183 ? -22.358 -24.007 12.497 1.00 83.25 183 ASP A N 1
ATOM 1413 C CA . ASP A 1 183 ? -22.143 -25.344 13.062 1.00 83.25 183 ASP A CA 1
ATOM 1414 C C . ASP A 1 183 ? -21.450 -25.307 14.436 1.00 83.25 183 ASP A C 1
ATOM 1416 O O . ASP A 1 183 ? -21.167 -26.349 15.020 1.00 83.25 183 ASP A O 1
ATOM 1420 N N . GLY A 1 184 ? -21.132 -24.113 14.952 1.00 82.38 184 GLY A N 1
ATOM 1421 C CA . GLY A 1 184 ? -20.383 -23.934 16.198 1.00 82.38 184 GLY A CA 1
ATOM 1422 C C . GLY A 1 184 ? -18.864 -24.072 16.042 1.00 82.38 184 GLY A C 1
ATOM 1423 O O . GLY A 1 184 ? -18.135 -24.032 17.034 1.00 82.38 184 GLY A O 1
ATOM 1424 N N . ASN A 1 185 ? -18.359 -24.194 14.813 1.00 85.06 185 ASN A N 1
ATOM 1425 C CA . ASN A 1 185 ? -16.933 -24.304 14.539 1.00 85.06 185 ASN A CA 1
ATOM 1426 C C . ASN A 1 185 ? -16.250 -22.934 14.585 1.00 85.06 185 ASN A C 1
ATOM 1428 O O . ASN A 1 185 ? -16.749 -21.936 14.055 1.00 85.06 185 ASN A O 1
ATOM 1432 N N . ARG A 1 186 ? -15.059 -22.907 15.189 1.00 84.00 186 ARG A N 1
ATOM 1433 C CA . ARG A 1 186 ? -14.191 -21.726 15.234 1.00 84.00 186 ARG A CA 1
ATOM 1434 C C . ARG A 1 186 ? -13.474 -21.546 13.901 1.00 84.00 186 ARG A C 1
ATOM 1436 O O . ARG A 1 186 ? -12.894 -22.488 13.368 1.00 84.00 186 ARG A O 1
ATOM 1443 N N . ILE A 1 187 ? -13.468 -20.319 13.401 1.00 78.75 187 ILE A N 1
ATOM 1444 C CA . ILE A 1 187 ? -12.762 -19.939 12.179 1.00 78.75 187 ILE A CA 1
ATOM 1445 C C . ILE A 1 187 ? -11.346 -19.487 12.554 1.00 78.75 187 ILE A C 1
ATOM 1447 O O . ILE A 1 187 ? -11.163 -18.702 13.482 1.00 78.75 187 ILE A O 1
ATOM 1451 N N . ASN A 1 188 ? -10.343 -19.945 11.797 1.00 66.00 188 ASN A N 1
ATOM 1452 C CA . ASN A 1 188 ? -8.910 -19.697 12.039 1.00 66.00 188 ASN A CA 1
ATOM 1453 C C . ASN A 1 188 ? -8.463 -18.227 11.881 1.00 66.00 188 ASN A C 1
ATOM 1455 O O . ASN A 1 188 ? -7.270 -17.945 11.930 1.00 66.00 188 ASN A O 1
ATOM 1459 N N . ARG A 1 189 ? -9.386 -17.289 11.654 1.00 73.19 189 ARG A N 1
ATOM 1460 C CA . ARG A 1 189 ? -9.098 -15.856 11.533 1.00 73.19 189 ARG A CA 1
ATOM 1461 C C . ARG A 1 189 ? -9.955 -15.098 12.531 1.00 73.19 189 ARG A C 1
ATOM 1463 O O . ARG A 1 189 ? -11.174 -15.030 12.369 1.00 73.19 189 ARG A O 1
ATOM 1470 N N . GLY A 1 190 ? -9.311 -14.570 13.564 1.00 78.56 190 GLY A N 1
ATOM 1471 C CA . GLY A 1 190 ? -9.957 -13.746 14.568 1.00 78.56 190 GLY A CA 1
ATOM 1472 C C . GLY A 1 190 ? -10.010 -12.272 14.184 1.00 78.56 190 GLY A C 1
ATOM 1473 O O . GLY A 1 190 ? -9.633 -11.854 13.087 1.00 78.56 190 GLY A O 1
ATOM 1474 N N . GLY A 1 191 ? -10.503 -11.476 15.119 1.00 87.00 191 GLY A N 1
ATOM 1475 C CA . GLY A 1 191 ? -10.512 -10.023 15.030 1.00 87.00 191 GLY A CA 1
ATOM 1476 C C . GLY A 1 191 ? -10.208 -9.393 16.372 1.00 87.00 191 GLY A C 1
ATOM 1477 O O . GLY A 1 191 ? -9.780 -10.064 17.307 1.00 87.00 191 GLY A O 1
ATOM 1478 N N . VAL A 1 192 ? -10.494 -8.107 16.499 1.00 89.31 192 VAL A N 1
ATOM 1479 C CA . VAL A 1 192 ? -10.360 -7.403 17.774 1.00 89.31 192 VAL A CA 1
ATOM 1480 C C . VAL A 1 192 ? -11.584 -6.561 18.070 1.00 89.31 192 VAL A C 1
ATOM 1482 O O . VAL A 1 192 ? -12.173 -5.958 17.176 1.00 89.31 192 VAL A O 1
ATOM 1485 N N . LEU A 1 193 ? -11.951 -6.491 19.346 1.00 91.75 193 LEU A N 1
ATOM 1486 C CA . LEU A 1 193 ? -12.938 -5.531 19.826 1.00 91.75 193 LEU A CA 1
ATOM 1487 C C . LEU A 1 193 ? -12.353 -4.120 19.711 1.00 91.75 193 LEU A C 1
ATOM 1489 O O . LEU A 1 193 ? -11.242 -3.891 20.187 1.00 91.75 193 LEU A O 1
ATOM 1493 N N . ILE A 1 194 ? -13.083 -3.188 19.102 1.00 92.00 194 ILE A N 1
ATOM 1494 C CA . ILE A 1 194 ? -12.667 -1.782 18.948 1.00 92.00 194 ILE A CA 1
ATOM 1495 C C . ILE A 1 194 ? -13.631 -0.810 19.639 1.00 92.00 194 ILE A C 1
ATOM 1497 O O . ILE A 1 194 ? -13.215 0.272 20.038 1.00 92.00 194 ILE A O 1
ATOM 1501 N N . ASP A 1 195 ? -14.882 -1.226 19.856 1.00 92.25 195 ASP A N 1
ATOM 1502 C CA . ASP A 1 195 ? -15.855 -0.588 20.751 1.00 92.25 195 ASP A CA 1
ATOM 1503 C C . ASP A 1 195 ? -16.864 -1.646 21.264 1.00 92.25 195 ASP A C 1
ATOM 1505 O O . ASP A 1 195 ? -16.826 -2.788 20.811 1.00 92.25 195 ASP A O 1
ATOM 1509 N N . LYS A 1 196 ? -17.788 -1.308 22.175 1.00 91.94 196 LYS A N 1
ATOM 1510 C CA . LYS A 1 196 ? -18.664 -2.239 22.916 1.00 91.94 196 LYS A CA 1
ATOM 1511 C C . LYS A 1 196 ? -19.500 -3.142 22.016 1.00 91.94 196 LYS A C 1
ATOM 1513 O O . LYS A 1 196 ? -19.842 -4.248 22.425 1.00 91.94 196 LYS A O 1
ATOM 1518 N N . ARG A 1 197 ? -19.823 -2.684 20.804 1.00 94.81 197 ARG A N 1
ATOM 1519 C CA . ARG A 1 197 ? -20.577 -3.448 19.794 1.00 94.81 197 ARG A CA 1
ATOM 1520 C C . ARG A 1 197 ? -19.797 -3.742 18.532 1.00 94.81 197 ARG A C 1
ATOM 1522 O O . ARG A 1 197 ? -20.373 -4.298 17.607 1.00 94.81 197 ARG A O 1
ATOM 1529 N N . PHE A 1 198 ? -18.541 -3.331 18.444 1.00 94.00 198 PHE A N 1
ATOM 1530 C CA . PHE A 1 198 ? -17.851 -3.264 17.167 1.00 94.00 198 PHE A CA 1
ATOM 1531 C C . PHE A 1 198 ? -16.546 -4.038 17.213 1.00 94.00 198 PHE A C 1
ATOM 1533 O O . PHE A 1 198 ? -15.653 -3.750 18.010 1.00 94.00 198 PHE A O 1
ATOM 1540 N N . VAL A 1 199 ? -16.448 -5.021 16.323 1.00 92.38 199 VAL A N 1
ATOM 1541 C CA . VAL A 1 199 ? -15.281 -5.883 16.153 1.00 92.38 199 VAL A CA 1
ATOM 1542 C C . VAL A 1 199 ? -14.704 -5.662 14.763 1.00 92.38 199 VAL A C 1
ATOM 1544 O O . VAL A 1 199 ? -15.426 -5.713 13.769 1.00 92.38 199 VAL A O 1
ATOM 1547 N N . LEU A 1 200 ? -13.396 -5.445 14.685 1.00 91.31 200 LEU A N 1
ATOM 1548 C CA . LEU A 1 200 ? -12.670 -5.327 13.429 1.00 91.31 200 LEU A CA 1
ATOM 1549 C C . LEU A 1 200 ? -12.063 -6.678 13.054 1.00 91.31 200 LEU A C 1
ATOM 1551 O O . LEU A 1 200 ? -11.351 -7.276 13.860 1.00 91.31 200 LEU A O 1
ATOM 1555 N N . ILE A 1 201 ? -12.330 -7.148 11.838 1.00 87.75 201 ILE A N 1
ATOM 1556 C CA . ILE A 1 201 ? -11.848 -8.439 11.331 1.00 87.75 201 ILE A CA 1
ATOM 1557 C C . ILE A 1 201 ? -11.111 -8.249 9.997 1.00 87.75 201 ILE A C 1
ATOM 1559 O O . ILE A 1 201 ? -11.465 -7.351 9.225 1.00 87.75 201 ILE A O 1
ATOM 1563 N N . PRO A 1 202 ? -10.127 -9.100 9.662 1.00 82.31 202 PRO A N 1
ATOM 1564 C CA . PRO A 1 202 ? -9.625 -9.172 8.297 1.00 82.31 202 PRO A CA 1
ATOM 1565 C C . PRO A 1 202 ? -10.717 -9.749 7.385 1.00 82.31 202 PRO A C 1
ATOM 1567 O O . PRO A 1 202 ? -11.489 -10.616 7.806 1.00 82.31 202 PRO A O 1
ATOM 1570 N N . ARG A 1 203 ? -10.784 -9.336 6.113 1.00 71.69 203 ARG A N 1
ATOM 1571 C CA . ARG A 1 203 ? -11.687 -9.998 5.160 1.00 71.69 203 ARG A CA 1
ATOM 1572 C C . ARG A 1 203 ? -11.232 -11.449 4.971 1.00 71.69 203 ARG A C 1
ATOM 1574 O O . ARG A 1 203 ? -10.127 -11.721 4.498 1.00 71.69 203 ARG A O 1
ATOM 1581 N N . SER A 1 204 ? -12.114 -12.381 5.317 1.00 61.25 204 SER A N 1
ATOM 1582 C CA . SER A 1 204 ? -12.060 -13.774 4.874 1.00 61.25 204 SER A CA 1
ATOM 1583 C C . SER A 1 204 ? -13.161 -14.012 3.840 1.00 61.25 204 SER A C 1
ATOM 1585 O O . SER A 1 204 ? -14.221 -13.385 3.911 1.00 61.25 204 SER A O 1
ATOM 1587 N N . LEU A 1 205 ? -12.944 -14.935 2.901 1.00 52.22 205 LEU A N 1
ATOM 1588 C CA . LEU A 1 205 ? -14.015 -15.453 2.038 1.00 52.22 205 LEU A CA 1
ATOM 1589 C C . LEU A 1 205 ? -15.154 -16.080 2.870 1.00 52.22 205 LEU A C 1
ATOM 1591 O O . LEU A 1 205 ? -16.299 -16.082 2.432 1.00 52.22 205 LEU A O 1
ATOM 1595 N N . ASP A 1 206 ? -14.862 -16.488 4.108 1.00 57.00 206 ASP A N 1
ATOM 1596 C CA . ASP A 1 206 ? -15.787 -17.206 4.992 1.00 57.00 206 ASP A CA 1
ATOM 1597 C C . ASP A 1 206 ? -16.748 -16.305 5.784 1.00 57.00 206 ASP A C 1
ATOM 1599 O O . ASP A 1 206 ? -17.544 -16.808 6.576 1.00 57.00 206 ASP A O 1
ATOM 1603 N N . HIS A 1 207 ? -16.712 -14.977 5.607 1.00 62.59 207 HIS A N 1
ATOM 1604 C CA . HIS A 1 207 ? -17.550 -14.065 6.404 1.00 62.59 207 HIS A CA 1
ATOM 1605 C C . HIS A 1 207 ? -19.060 -14.315 6.230 1.00 62.59 207 HIS A C 1
ATOM 1607 O O . HIS A 1 207 ? -19.824 -14.056 7.156 1.00 62.59 207 HIS A O 1
ATOM 1613 N N . TYR A 1 208 ? -19.486 -14.878 5.092 1.00 63.06 208 TYR A N 1
ATOM 1614 C CA . TYR A 1 208 ? -20.876 -15.290 4.849 1.00 63.06 208 TYR A CA 1
ATOM 1615 C C . TYR A 1 208 ? -21.364 -16.403 5.791 1.00 63.06 208 TYR A C 1
ATOM 1617 O O . TYR A 1 208 ? -22.563 -16.655 5.869 1.00 63.06 208 TYR A O 1
ATOM 1625 N N . THR A 1 209 ? -20.453 -17.065 6.508 1.00 73.25 209 THR A N 1
ATOM 1626 C CA . THR A 1 209 ? -20.767 -18.180 7.412 1.00 73.25 209 THR A CA 1
ATOM 1627 C C . THR A 1 209 ? -20.719 -17.800 8.892 1.00 73.25 209 THR A C 1
ATOM 1629 O O . THR A 1 209 ? -21.106 -18.611 9.733 1.00 73.25 209 THR A O 1
ATOM 1632 N N . VAL A 1 210 ? -20.269 -16.584 9.231 1.00 79.75 210 VAL A N 1
ATOM 1633 C CA . VAL A 1 210 ? -20.103 -16.158 10.627 1.00 79.75 210 VAL A CA 1
ATOM 1634 C C . VAL A 1 210 ? -21.462 -15.830 11.235 1.00 79.75 210 VAL A C 1
ATOM 1636 O O . VAL A 1 210 ? -22.190 -14.980 10.729 1.00 79.75 210 VAL A O 1
ATOM 1639 N N . GLN A 1 211 ? -21.783 -16.477 12.353 1.00 86.00 211 GLN A N 1
ATOM 1640 C CA . GLN A 1 211 ? -23.034 -16.269 13.089 1.00 86.00 211 GLN A CA 1
ATOM 1641 C C . GLN A 1 211 ? -22.805 -15.550 14.419 1.00 86.00 211 GLN A C 1
ATOM 1643 O O . GLN A 1 211 ? -23.658 -14.785 14.881 1.00 86.00 211 GLN A O 1
ATOM 1648 N N . GLN A 1 212 ? -21.660 -15.805 15.056 1.00 90.56 212 GLN A N 1
ATOM 1649 C CA . GLN A 1 212 ? -21.366 -15.317 16.398 1.00 90.56 212 GLN A CA 1
ATOM 1650 C C . GLN A 1 212 ? -19.893 -14.947 16.553 1.00 90.56 212 GLN A C 1
ATOM 1652 O O . GLN A 1 212 ? -19.019 -15.438 15.835 1.00 90.56 212 GLN A O 1
ATOM 1657 N N . VAL A 1 213 ? -19.633 -14.094 17.537 1.00 91.25 213 VAL A N 1
ATOM 1658 C CA . VAL A 1 213 ? -18.297 -13.759 18.020 1.00 91.25 213 VAL A CA 1
ATOM 1659 C C . VAL A 1 213 ? -18.128 -14.335 19.423 1.00 91.25 213 VAL A C 1
ATOM 1661 O O . VAL A 1 213 ? -18.970 -14.117 20.295 1.00 91.25 213 VAL A O 1
ATOM 1664 N N . GLU A 1 214 ? -17.039 -15.074 19.626 1.00 90.88 214 GLU A N 1
ATOM 1665 C CA . GLU A 1 214 ? -16.625 -15.650 20.905 1.00 90.88 214 GLU A CA 1
ATOM 1666 C C . GLU A 1 214 ? -15.489 -14.811 21.509 1.00 90.88 214 GLU A C 1
ATOM 1668 O O . GLU A 1 214 ? -14.438 -14.602 20.895 1.00 90.88 214 GLU A O 1
ATOM 1673 N N . PHE A 1 215 ? -15.686 -14.380 22.751 1.00 89.06 215 PHE A N 1
ATOM 1674 C CA . PHE A 1 215 ? -14.676 -13.759 23.598 1.00 89.06 215 PHE A CA 1
ATOM 1675 C C . PHE A 1 215 ? -14.318 -14.752 24.705 1.00 89.06 215 PHE A C 1
ATOM 1677 O O . PHE A 1 215 ? -15.155 -15.055 25.549 1.00 89.06 215 PHE A O 1
ATOM 1684 N N . SER A 1 216 ? -13.096 -15.275 24.705 1.00 82.75 216 SER A N 1
ATOM 1685 C CA . SER A 1 216 ? -12.632 -16.339 25.597 1.00 82.75 216 SER A CA 1
ATOM 1686 C C . SER A 1 216 ? -11.328 -15.990 26.328 1.00 82.75 216 SER A C 1
ATOM 1688 O O . SER A 1 216 ? -10.257 -15.965 25.725 1.00 82.75 216 SER A O 1
ATOM 1690 N N . PHE A 1 217 ? -11.363 -15.826 27.645 1.00 78.25 217 PHE A N 1
ATOM 1691 C CA . PHE A 1 217 ? -10.151 -15.637 28.445 1.00 78.25 217 PHE A CA 1
ATOM 1692 C C . PHE A 1 217 ? -10.104 -16.644 29.590 1.00 78.25 217 PHE A C 1
ATOM 1694 O O . PHE A 1 217 ? -10.957 -16.612 30.477 1.00 78.25 217 PHE A O 1
ATOM 1701 N N . SER A 1 218 ? -9.085 -17.512 29.587 1.00 78.44 218 SER A N 1
ATOM 1702 C CA . SER A 1 218 ? -8.973 -18.635 30.527 1.00 78.44 218 SER A CA 1
ATOM 1703 C C . SER A 1 218 ? -10.222 -19.533 30.456 1.00 78.44 218 SER A C 1
ATOM 1705 O O . SER A 1 218 ? -10.479 -20.160 29.432 1.00 78.44 218 SER A O 1
ATOM 1707 N N . ASP A 1 219 ? -11.013 -19.557 31.520 1.00 79.88 219 ASP A N 1
ATOM 1708 C CA . ASP A 1 219 ? -12.240 -20.317 31.741 1.00 79.88 219 ASP A CA 1
ATOM 1709 C C . ASP A 1 219 ? -13.509 -19.518 31.397 1.00 79.88 219 ASP A C 1
ATOM 1711 O O . ASP A 1 219 ? -14.611 -20.065 31.381 1.00 79.88 219 ASP A O 1
ATOM 1715 N N . LYS A 1 220 ? -13.377 -18.220 31.104 1.00 82.31 220 LYS A N 1
ATOM 1716 C CA . LYS A 1 220 ? -14.503 -17.328 30.810 1.00 82.31 220 LYS A CA 1
ATOM 1717 C C . LYS A 1 220 ? -14.763 -17.279 29.319 1.00 82.31 220 LYS A C 1
ATOM 1719 O O . LYS A 1 220 ? -13.847 -16.997 28.549 1.00 82.31 220 LYS A O 1
ATOM 1724 N N . VAL A 1 221 ? -16.020 -17.472 28.925 1.00 86.75 221 VAL A N 1
ATOM 1725 C CA . VAL A 1 221 ? -16.454 -17.363 27.531 1.00 86.75 221 VAL A CA 1
ATOM 1726 C C . VAL A 1 221 ? -17.725 -16.524 27.437 1.00 86.75 221 VAL A C 1
ATOM 1728 O O . VAL A 1 221 ? -18.682 -16.744 28.176 1.00 86.75 221 VAL A O 1
ATOM 1731 N N . VAL A 1 222 ? -17.731 -15.556 26.525 1.00 89.12 222 VAL A N 1
ATOM 1732 C CA . VAL A 1 222 ? -18.881 -14.713 26.194 1.00 89.12 222 VAL A CA 1
ATOM 1733 C C . VAL A 1 222 ? -19.154 -14.851 24.703 1.00 89.12 222 VAL A C 1
ATOM 1735 O O . VAL A 1 222 ? -18.254 -14.661 23.888 1.00 89.12 222 VAL A O 1
ATOM 1738 N N . TYR A 1 223 ? -20.401 -15.147 24.348 1.00 91.31 223 TYR A N 1
ATOM 1739 C CA . TYR A 1 223 ? -20.857 -15.209 22.962 1.00 91.31 223 TYR A CA 1
ATOM 1740 C C . TYR A 1 223 ? -21.759 -14.017 22.652 1.00 91.31 223 TYR A C 1
ATOM 1742 O O . TYR A 1 223 ? -22.609 -13.641 23.464 1.00 91.31 223 TYR A O 1
ATOM 1750 N N . LYS A 1 224 ? -21.585 -13.427 21.470 1.00 94.19 224 LYS A N 1
ATOM 1751 C CA . LYS A 1 224 ? -22.440 -12.352 20.950 1.00 94.19 224 LYS A CA 1
ATOM 1752 C C . LYS A 1 224 ? -22.848 -12.671 19.524 1.00 94.19 224 LYS A C 1
ATOM 1754 O O . LYS A 1 224 ? -22.002 -13.069 18.722 1.00 94.19 224 LYS A O 1
ATOM 1759 N N . LYS A 1 225 ? -24.133 -12.508 19.197 1.00 93.06 225 LYS A N 1
ATOM 1760 C CA . LYS A 1 225 ? -24.590 -12.695 17.817 1.00 93.06 225 LYS A CA 1
ATOM 1761 C C . LYS A 1 225 ? -24.232 -11.472 16.990 1.00 93.06 225 LYS A C 1
ATOM 1763 O O . LYS A 1 225 ? -24.041 -10.370 17.508 1.00 93.06 225 LYS A O 1
ATOM 1768 N N . ILE A 1 226 ? -24.166 -11.677 15.685 1.00 91.31 226 ILE A N 1
ATOM 1769 C CA . ILE A 1 226 ? -23.926 -10.603 14.731 1.00 91.31 226 ILE A CA 1
ATOM 1770 C C . ILE A 1 226 ? -25.256 -9.953 14.362 1.00 91.31 226 ILE A C 1
ATOM 1772 O O . ILE A 1 226 ? -26.183 -10.622 13.914 1.00 91.31 226 ILE A O 1
ATOM 1776 N N . LYS A 1 227 ? -25.333 -8.631 14.516 1.00 92.12 227 LYS A N 1
ATOM 1777 C CA . LYS A 1 227 ? -26.435 -7.816 14.000 1.00 92.12 227 LYS A CA 1
ATOM 1778 C C . LYS A 1 227 ? -26.219 -7.468 12.537 1.00 92.12 227 LYS A C 1
ATOM 1780 O O . LYS A 1 227 ? -27.143 -7.559 11.734 1.00 92.12 227 LYS A O 1
ATOM 1785 N N . LYS A 1 228 ? -25.008 -7.022 12.197 1.00 89.56 228 LYS A N 1
ATOM 1786 C CA . LYS A 1 228 ? -24.668 -6.575 10.846 1.00 89.56 228 LYS A CA 1
ATOM 1787 C C . LYS A 1 228 ? -23.170 -6.668 10.600 1.00 89.56 228 LYS A C 1
ATOM 1789 O O . LYS A 1 228 ? -22.372 -6.407 11.491 1.00 89.56 228 LYS A O 1
ATOM 1794 N N . VAL A 1 229 ? -22.787 -6.976 9.366 1.00 86.62 229 VAL A N 1
ATOM 1795 C CA . VAL A 1 229 ? -21.403 -6.842 8.904 1.00 86.62 229 VAL A CA 1
ATOM 1796 C C . VAL A 1 229 ? -21.326 -5.659 7.946 1.00 86.62 229 VAL A C 1
ATOM 1798 O O . VAL A 1 229 ? -21.983 -5.634 6.905 1.00 86.62 229 VAL A O 1
ATOM 1801 N N . HIS A 1 230 ? -20.533 -4.658 8.305 1.00 85.06 230 HIS A N 1
ATOM 1802 C CA . HIS A 1 230 ? -20.246 -3.494 7.480 1.00 85.06 230 HIS A CA 1
ATOM 1803 C C . HIS A 1 230 ? -18.982 -3.776 6.671 1.00 85.06 230 HIS A C 1
ATOM 1805 O O . HIS A 1 230 ? -17.886 -3.951 7.213 1.00 85.06 230 HIS A O 1
ATOM 1811 N N . THR A 1 231 ? -19.137 -3.847 5.351 1.00 74.12 231 THR A N 1
ATOM 1812 C CA . THR A 1 231 ? -17.988 -3.977 4.454 1.00 74.12 231 THR A CA 1
ATOM 1813 C C . THR A 1 231 ? -17.353 -2.605 4.295 1.00 74.12 231 THR A C 1
ATOM 1815 O O . THR A 1 231 ? -17.977 -1.696 3.750 1.00 74.12 231 THR A O 1
ATOM 1818 N N . VAL A 1 232 ? -16.116 -2.453 4.763 1.00 65.50 232 VAL A N 1
ATOM 1819 C CA . VAL A 1 232 ? -15.342 -1.230 4.556 1.00 65.50 232 VAL A CA 1
ATOM 1820 C C . VAL A 1 232 ? -14.748 -1.313 3.148 1.00 65.50 232 VAL A C 1
ATOM 1822 O O . VAL A 1 232 ? -13.792 -2.050 2.899 1.00 65.50 232 VAL A O 1
ATOM 1825 N N . LEU A 1 233 ? -15.400 -0.664 2.182 1.00 53.53 233 LEU A N 1
ATOM 1826 C CA . LEU A 1 233 ? -14.993 -0.706 0.778 1.00 53.53 233 LEU A CA 1
ATOM 1827 C C . LEU A 1 233 ? -13.742 0.161 0.562 1.00 53.53 233 LEU A C 1
ATOM 1829 O O . LEU A 1 233 ? -13.775 1.366 0.783 1.00 53.53 233 LEU A O 1
ATOM 1833 N N . SER A 1 234 ? -12.664 -0.462 0.086 1.00 51.75 234 SER A N 1
ATOM 1834 C CA . SER A 1 234 ? -11.581 0.196 -0.655 1.00 51.75 234 SER A CA 1
ATOM 1835 C C . SER A 1 234 ? -11.734 -0.170 -2.131 1.00 51.75 234 SER A C 1
ATOM 1837 O O . SER A 1 234 ? -12.309 -1.216 -2.460 1.00 51.75 234 SER A O 1
ATOM 1839 N N . TYR A 1 235 ? -11.276 0.721 -3.013 1.00 43.88 235 TYR A N 1
ATOM 1840 C CA . TYR A 1 235 ? -11.259 0.496 -4.453 1.00 43.88 235 TYR A CA 1
ATOM 1841 C C . TYR A 1 235 ? -10.613 -0.870 -4.760 1.00 43.88 235 TYR A C 1
ATOM 1843 O O . TYR A 1 235 ? -9.541 -1.213 -4.272 1.00 43.88 235 TYR A O 1
ATOM 1851 N N . ALA A 1 236 ? -11.314 -1.652 -5.576 1.00 43.81 236 ALA A N 1
ATOM 1852 C CA . ALA A 1 236 ? -10.980 -2.990 -6.064 1.00 43.81 236 ALA A CA 1
ATOM 1853 C C . ALA A 1 236 ? -11.128 -4.183 -5.096 1.00 43.81 236 ALA A C 1
ATOM 1855 O O . ALA A 1 236 ? -11.713 -5.169 -5.528 1.00 43.81 236 ALA A O 1
ATOM 1856 N N . PHE A 1 237 ? -10.715 -4.158 -3.824 1.00 47.94 237 PHE A N 1
ATOM 1857 C CA . PHE A 1 237 ? -10.893 -5.323 -2.930 1.00 47.94 237 PHE A CA 1
ATOM 1858 C C . PHE A 1 237 ? -10.974 -4.879 -1.461 1.00 47.94 237 PHE A C 1
ATOM 1860 O O . PHE A 1 237 ? -10.034 -4.287 -0.940 1.00 47.94 237 PHE A O 1
ATOM 1867 N N . SER A 1 238 ? -12.088 -5.151 -0.769 1.00 54.56 238 SER A N 1
ATOM 1868 C CA . SER A 1 238 ? -12.189 -4.854 0.672 1.00 54.56 238 SER A CA 1
ATOM 1869 C C . SER A 1 238 ? -11.264 -5.781 1.454 1.00 54.56 238 SER A C 1
ATOM 1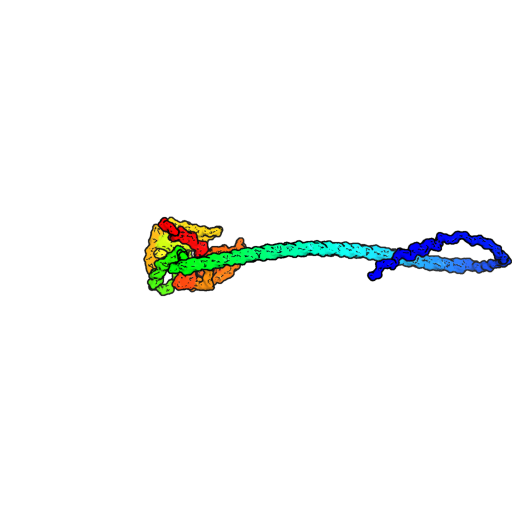871 O O . SER A 1 238 ? -11.213 -6.973 1.186 1.00 54.56 238 SER A O 1
ATOM 1873 N N . SER A 1 239 ? -10.527 -5.247 2.419 1.00 67.69 239 SER A N 1
ATOM 1874 C CA . SER A 1 239 ? -9.455 -5.996 3.098 1.00 67.69 239 SER A CA 1
ATOM 1875 C C . SER A 1 239 ? -9.709 -6.166 4.595 1.00 67.69 239 SER A C 1
ATOM 1877 O O . SER A 1 239 ? -9.226 -7.113 5.214 1.00 67.69 239 SER A O 1
ATOM 1879 N N . ILE A 1 240 ? -10.527 -5.280 5.163 1.00 82.00 240 ILE A N 1
ATOM 1880 C CA . ILE A 1 240 ? -10.934 -5.247 6.566 1.00 82.00 240 ILE A CA 1
ATOM 1881 C C . ILE A 1 240 ? -12.460 -5.096 6.599 1.00 82.00 240 ILE A C 1
ATOM 1883 O O . ILE A 1 240 ? -13.046 -4.434 5.739 1.00 82.00 240 ILE A O 1
ATOM 1887 N N . MET A 1 241 ? -13.119 -5.731 7.563 1.00 85.19 241 MET A N 1
ATOM 1888 C CA . MET A 1 241 ? -14.563 -5.627 7.769 1.00 85.19 241 MET A CA 1
ATOM 1889 C C . MET A 1 241 ? -14.867 -5.285 9.221 1.00 85.19 241 MET A C 1
ATOM 1891 O O . MET A 1 241 ? -14.100 -5.609 10.128 1.00 85.19 241 MET A O 1
ATOM 1895 N N . LEU A 1 242 ? -16.011 -4.645 9.430 1.00 89.56 242 LEU A N 1
ATOM 1896 C CA . LEU A 1 242 ? -16.491 -4.269 10.747 1.00 89.56 242 LEU A CA 1
ATOM 1897 C C . LEU A 1 242 ? -17.747 -5.077 11.076 1.00 89.56 242 LEU A C 1
ATOM 1899 O O . LEU A 1 242 ? -18.730 -5.044 10.341 1.00 89.56 242 LEU A O 1
ATOM 1903 N N . VAL A 1 243 ? -17.723 -5.799 12.186 1.00 90.56 243 VAL A N 1
ATOM 1904 C CA . VAL A 1 243 ? -18.845 -6.595 12.682 1.00 90.56 243 VAL A CA 1
ATOM 1905 C C . VAL A 1 243 ? -19.527 -5.824 13.806 1.00 90.56 243 VAL A C 1
ATOM 1907 O O . VAL A 1 243 ? -18.897 -5.495 14.808 1.00 90.56 243 VAL A O 1
ATOM 1910 N N . GLU A 1 244 ? -20.814 -5.544 13.629 1.00 93.44 244 GLU A N 1
ATOM 1911 C CA . GLU A 1 244 ? -21.702 -4.983 14.643 1.00 93.44 244 GLU A CA 1
ATOM 1912 C C . GLU A 1 244 ? -22.420 -6.122 15.376 1.00 93.44 244 GLU A C 1
ATOM 1914 O O . GLU A 1 244 ? -23.100 -6.949 14.760 1.00 93.44 244 GLU A O 1
ATOM 1919 N N . LEU A 1 245 ? -22.269 -6.157 16.694 1.00 94.94 245 LEU A N 1
ATOM 1920 C CA . LEU A 1 245 ? -22.888 -7.130 17.586 1.00 94.94 245 LEU A CA 1
ATOM 1921 C C . LEU A 1 245 ? -24.351 -6.761 17.877 1.00 94.94 245 LEU A C 1
ATOM 1923 O O . LEU A 1 245 ? -24.740 -5.592 17.854 1.00 94.94 245 LEU A O 1
ATOM 1927 N N . ASP A 1 246 ? -25.167 -7.767 18.185 1.00 95.06 246 ASP A N 1
ATOM 1928 C CA . ASP A 1 246 ? -26.576 -7.599 18.570 1.00 95.06 246 ASP A CA 1
ATOM 1929 C C . ASP A 1 246 ? -26.775 -6.859 19.899 1.00 95.06 246 ASP A C 1
ATOM 1931 O O . ASP A 1 246 ? -27.809 -6.225 20.120 1.00 95.06 246 ASP A O 1
ATOM 1935 N N . SER A 1 247 ? -25.767 -6.897 20.764 1.00 95.25 247 SER A N 1
ATOM 1936 C CA . SER A 1 247 ? -25.793 -6.341 22.108 1.00 95.25 247 SER A CA 1
ATOM 1937 C C . SER A 1 247 ? -24.403 -5.885 22.543 1.00 95.25 247 SER A C 1
ATOM 1939 O O . SER A 1 247 ? -23.388 -6.396 22.067 1.00 95.25 247 SER A O 1
ATOM 1941 N N . ASP A 1 248 ? -24.362 -4.925 23.470 1.00 94.50 248 ASP A N 1
ATOM 1942 C CA . ASP A 1 248 ? -23.113 -4.438 24.056 1.00 94.50 248 ASP A CA 1
ATOM 1943 C C . ASP A 1 248 ? -22.358 -5.545 24.788 1.00 94.50 248 ASP A C 1
ATOM 1945 O O . ASP A 1 248 ? -22.940 -6.427 25.429 1.00 94.50 248 ASP A O 1
ATOM 1949 N N . VAL A 1 249 ? -21.037 -5.470 24.703 1.00 90.88 249 VAL A N 1
ATOM 1950 C CA . VAL A 1 249 ? -20.110 -6.193 25.560 1.00 90.88 249 VAL A CA 1
ATOM 1951 C C . VAL A 1 249 ? -19.797 -5.338 26.786 1.00 90.88 249 VAL A C 1
ATOM 1953 O O . VAL A 1 249 ? -19.391 -4.179 26.665 1.00 90.88 249 VAL A O 1
ATOM 1956 N N . ASP A 1 250 ? -19.938 -5.929 27.971 1.00 88.19 250 ASP A N 1
ATOM 1957 C CA . ASP A 1 250 ? -19.574 -5.278 29.225 1.00 88.19 250 ASP A CA 1
ATOM 1958 C C . ASP A 1 250 ? -18.062 -5.311 29.429 1.00 88.19 250 ASP A C 1
ATOM 1960 O O . ASP A 1 250 ? -17.447 -6.372 29.591 1.00 88.19 250 ASP A O 1
ATOM 1964 N N . TYR A 1 251 ? -17.459 -4.124 29.425 1.00 87.00 251 TYR A N 1
ATOM 1965 C CA . TYR A 1 251 ? -16.028 -3.992 29.639 1.00 87.00 251 TYR A CA 1
ATOM 1966 C C . TYR A 1 251 ? -15.631 -4.398 31.054 1.00 87.00 251 TYR A C 1
ATOM 1968 O O . TYR A 1 251 ? -16.282 -4.046 32.037 1.00 87.00 251 TYR A O 1
ATOM 1976 N N . ASN A 1 252 ? -14.513 -5.105 31.152 1.00 80.44 252 ASN A N 1
ATOM 1977 C CA . ASN A 1 252 ? -13.937 -5.548 32.411 1.00 80.44 252 ASN A CA 1
ATOM 1978 C C . ASN A 1 252 ? -12.403 -5.655 32.281 1.00 80.44 252 ASN A C 1
ATOM 1980 O O . ASN A 1 252 ? -11.818 -5.185 31.307 1.00 80.44 252 ASN A O 1
ATOM 1984 N N . TYR A 1 253 ? -11.740 -6.255 33.272 1.00 76.81 253 TYR A N 1
ATOM 1985 C CA . TYR A 1 253 ? -10.276 -6.339 33.321 1.00 76.81 253 TYR A CA 1
ATOM 1986 C C . TYR A 1 253 ? -9.638 -7.159 32.180 1.00 76.81 253 TYR A C 1
ATOM 1988 O O . TYR A 1 253 ? -8.463 -6.960 31.887 1.00 76.81 253 TYR A O 1
ATOM 1996 N N . TRP A 1 254 ? -10.371 -8.086 31.551 1.00 77.38 254 TRP A N 1
ATOM 1997 C CA . TRP A 1 254 ? -9.864 -8.928 30.454 1.00 77.38 254 TRP A CA 1
ATOM 1998 C C . TRP A 1 254 ? -10.510 -8.605 29.104 1.00 77.38 254 TRP A C 1
ATOM 2000 O O . TRP A 1 254 ? -9.914 -8.865 28.064 1.00 77.38 254 TRP A O 1
ATOM 2010 N N . LEU A 1 255 ? -11.712 -8.028 29.117 1.00 81.94 255 LEU A N 1
ATOM 2011 C CA . LEU A 1 255 ? -12.487 -7.711 27.927 1.00 81.94 255 LEU A CA 1
ATOM 2012 C C . LEU A 1 255 ? -12.632 -6.200 27.782 1.00 81.94 255 LEU A C 1
ATOM 2014 O O . LEU A 1 255 ? -13.465 -5.573 28.433 1.00 81.94 255 LEU A O 1
ATOM 2018 N N . TYR A 1 256 ? -11.800 -5.609 26.934 1.00 84.69 256 TYR A N 1
ATOM 2019 C CA . TYR A 1 256 ? -11.767 -4.173 26.675 1.00 84.69 256 TYR A CA 1
ATOM 2020 C C . TYR A 1 256 ? -11.335 -3.921 25.222 1.00 84.69 256 TYR A C 1
ATOM 2022 O O . TYR A 1 256 ? -10.735 -4.799 24.596 1.00 84.69 256 TYR A O 1
ATOM 2030 N N . PRO A 1 257 ? -11.640 -2.746 24.649 1.00 88.62 257 PRO A N 1
ATOM 2031 C CA . PRO A 1 257 ? -11.374 -2.487 23.247 1.00 88.62 257 PRO A CA 1
ATOM 2032 C C . PRO A 1 257 ? -9.899 -2.160 22.991 1.00 88.62 257 PRO A C 1
ATOM 2034 O O . PRO A 1 257 ? -9.164 -1.609 23.823 1.00 88.62 257 PRO A O 1
ATOM 2037 N N . THR A 1 258 ? -9.491 -2.472 21.774 1.00 87.88 258 THR A N 1
ATOM 2038 C CA . THR A 1 258 ? -8.159 -2.272 21.217 1.00 87.88 258 THR A CA 1
ATOM 2039 C C . THR A 1 258 ? -8.017 -0.848 20.698 1.00 87.88 258 THR A C 1
ATOM 2041 O O . THR A 1 258 ? -8.923 -0.334 20.048 1.00 87.88 258 THR A O 1
ATOM 2044 N N . CYS A 1 259 ? -6.874 -0.200 20.955 1.00 89.38 259 CYS A N 1
ATOM 2045 C CA . CYS A 1 259 ? -6.607 1.096 20.326 1.00 89.38 259 CYS A CA 1
ATOM 2046 C C . CYS A 1 259 ? -6.251 0.886 18.859 1.00 89.38 259 CYS A C 1
ATOM 2048 O O . CYS A 1 259 ? -5.507 -0.037 18.538 1.00 89.38 259 CYS A O 1
ATOM 2050 N N . LEU A 1 260 ? -6.731 1.762 17.985 1.00 91.69 260 LEU A N 1
ATOM 2051 C CA . LEU A 1 260 ? -6.346 1.758 16.578 1.00 91.69 260 LEU A CA 1
ATOM 2052 C C . LEU A 1 260 ? -5.126 2.653 16.366 1.00 91.69 260 LEU A C 1
ATOM 2054 O O . LEU A 1 260 ? -4.975 3.665 17.051 1.00 91.69 260 LEU A O 1
ATOM 2058 N N . TYR A 1 261 ? -4.262 2.274 15.428 1.00 91.25 261 TYR A N 1
ATOM 2059 C CA . TYR A 1 261 ? -3.150 3.115 15.002 1.00 91.25 261 TYR A CA 1
ATOM 2060 C C . TYR A 1 261 ? -3.677 4.265 14.140 1.00 91.25 261 TYR A C 1
ATOM 2062 O O . TYR A 1 261 ? -4.250 4.021 13.078 1.00 91.25 261 TYR A O 1
ATOM 2070 N N . THR A 1 262 ? -3.514 5.506 14.607 1.00 91.38 262 THR A N 1
ATOM 2071 C CA . THR A 1 262 ? -4.142 6.694 13.996 1.00 91.38 262 THR A CA 1
ATOM 2072 C C . THR A 1 262 ? -3.234 7.520 13.098 1.00 91.38 262 THR A C 1
ATOM 2074 O O . THR A 1 262 ? -3.726 8.349 12.335 1.00 91.38 262 THR A O 1
ATOM 2077 N N . SER A 1 263 ? -1.925 7.270 13.140 1.00 87.25 263 SER A N 1
ATOM 2078 C CA . SER A 1 263 ? -0.958 7.937 12.271 1.00 87.25 263 SER A CA 1
ATOM 2079 C C . SER A 1 263 ? -1.034 7.397 10.839 1.00 87.25 263 SER A C 1
ATOM 2081 O O . SER A 1 263 ? -1.115 6.190 10.604 1.00 87.25 263 SER A O 1
ATOM 2083 N N . GLU A 1 264 ? -0.963 8.301 9.864 1.00 82.75 264 GLU A N 1
ATOM 2084 C CA . GLU A 1 264 ? -0.794 7.942 8.450 1.00 82.75 264 GLU A CA 1
ATOM 2085 C C . GLU A 1 264 ? 0.634 7.480 8.140 1.00 82.75 264 GLU A C 1
ATOM 2087 O O . GLU A 1 264 ? 0.858 6.687 7.225 1.00 82.75 264 GLU A O 1
ATOM 2092 N N . LEU A 1 265 ? 1.606 7.957 8.923 1.00 85.69 265 LEU A N 1
ATOM 2093 C CA . LEU A 1 265 ? 3.002 7.569 8.800 1.00 85.69 265 LEU A CA 1
ATOM 2094 C C . LEU A 1 265 ? 3.205 6.175 9.376 1.00 85.69 265 LEU A C 1
ATOM 2096 O O . LEU A 1 265 ? 2.730 5.874 10.470 1.00 85.69 265 LEU A O 1
ATOM 2100 N N . ASN A 1 266 ? 3.973 5.356 8.665 1.00 85.56 266 ASN A N 1
ATOM 2101 C CA . ASN A 1 266 ? 4.400 4.059 9.164 1.00 85.56 266 ASN A CA 1
ATOM 2102 C C . ASN A 1 266 ? 5.332 4.225 10.381 1.00 85.56 266 ASN A C 1
ATOM 2104 O O . ASN A 1 266 ? 6.215 5.092 10.364 1.00 85.56 266 ASN A O 1
ATOM 2108 N N . PRO A 1 267 ? 5.209 3.374 11.413 1.00 84.75 267 PRO A N 1
ATOM 2109 C CA . PRO A 1 267 ? 6.138 3.392 12.530 1.00 84.75 267 PRO A CA 1
ATOM 2110 C C . PRO A 1 267 ? 7.532 2.948 12.069 1.00 84.75 267 PRO A C 1
ATOM 2112 O O . PRO A 1 267 ? 7.680 2.020 11.274 1.00 84.75 267 PRO A O 1
ATOM 2115 N N . LYS A 1 268 ? 8.577 3.602 12.590 1.00 77.88 268 LYS A N 1
ATOM 2116 C CA . LYS A 1 268 ? 9.978 3.277 12.254 1.00 77.88 268 LYS A CA 1
ATOM 2117 C C . LYS A 1 268 ? 10.419 1.911 12.794 1.00 77.88 268 LYS A C 1
ATOM 2119 O O . LYS A 1 268 ? 11.345 1.310 12.259 1.00 77.88 268 LYS A O 1
ATOM 2124 N N . SER A 1 269 ? 9.797 1.441 13.872 1.00 78.00 269 SER A N 1
ATOM 2125 C CA . SER A 1 269 ? 10.085 0.164 14.528 1.00 78.00 269 SER A CA 1
ATOM 2126 C C . SER A 1 269 ? 8.932 -0.224 15.461 1.00 78.00 269 SER A C 1
ATOM 2128 O O . SER A 1 269 ? 7.962 0.518 15.591 1.00 78.00 269 SER A O 1
ATOM 2130 N N . GLY A 1 270 ? 9.029 -1.392 16.104 1.00 83.19 270 GLY A N 1
ATOM 2131 C CA . GLY A 1 270 ? 8.086 -1.801 17.150 1.00 83.19 270 GLY A CA 1
ATOM 2132 C C . GLY A 1 270 ? 6.856 -2.557 16.653 1.00 83.19 270 GLY A C 1
ATOM 2133 O O . GLY A 1 270 ? 5.962 -2.819 17.447 1.00 83.19 270 GLY A O 1
ATOM 2134 N N . LEU A 1 271 ? 6.798 -2.946 15.377 1.00 89.00 271 LEU A N 1
ATOM 2135 C CA . LEU A 1 271 ? 5.729 -3.820 14.903 1.00 89.00 271 LEU A CA 1
ATOM 2136 C C . LEU A 1 271 ? 5.962 -5.262 15.355 1.00 89.00 271 LEU A C 1
ATOM 2138 O O . LEU A 1 271 ? 7.049 -5.813 15.171 1.00 89.00 271 LEU A O 1
ATOM 2142 N N . MET A 1 272 ? 4.927 -5.885 15.909 1.00 88.12 272 MET A N 1
ATOM 2143 C CA . MET A 1 272 ? 4.922 -7.294 16.294 1.00 88.12 272 MET A CA 1
ATOM 2144 C C . MET A 1 272 ? 3.663 -7.994 15.790 1.00 88.12 272 MET A C 1
ATOM 2146 O O . MET A 1 272 ? 2.594 -7.389 15.694 1.00 88.12 272 MET A O 1
ATOM 2150 N N . ASN A 1 273 ? 3.792 -9.279 15.472 1.00 85.19 273 ASN A N 1
ATOM 2151 C CA . ASN A 1 273 ? 2.645 -10.155 15.263 1.00 85.19 273 ASN A CA 1
ATOM 2152 C C . ASN A 1 273 ? 2.029 -10.577 16.609 1.00 85.19 273 ASN A C 1
ATOM 2154 O O . ASN A 1 273 ? 2.600 -10.320 17.670 1.00 85.19 273 ASN A O 1
ATOM 2158 N N . TYR A 1 274 ? 0.893 -11.276 16.559 1.00 77.62 274 TYR A N 1
ATOM 2159 C CA . TYR A 1 274 ? 0.185 -11.756 17.752 1.00 77.62 274 TYR A CA 1
ATOM 2160 C C . TYR A 1 274 ? 0.992 -12.709 18.659 1.00 77.62 274 TYR A C 1
ATOM 2162 O O . TYR A 1 274 ? 0.726 -12.799 19.853 1.00 77.62 274 TYR A O 1
ATOM 2170 N N . ASP A 1 275 ? 2.018 -13.382 18.134 1.00 78.38 275 ASP A N 1
ATOM 2171 C CA . ASP A 1 275 ? 2.891 -14.256 18.930 1.00 78.38 275 ASP A CA 1
ATOM 2172 C C . ASP A 1 275 ? 4.067 -13.492 19.572 1.00 78.38 275 ASP A C 1
ATOM 2174 O O . ASP A 1 275 ? 4.990 -14.104 20.110 1.00 78.38 275 ASP A O 1
ATOM 2178 N N . GLY A 1 276 ? 4.099 -12.159 19.457 1.00 80.06 276 GLY A N 1
ATOM 2179 C CA . GLY A 1 276 ? 5.195 -11.319 19.947 1.00 80.06 276 GLY A CA 1
ATOM 2180 C C . GLY A 1 276 ? 6.452 -11.361 19.076 1.00 80.06 276 GLY A C 1
ATOM 2181 O O . GLY A 1 276 ? 7.515 -10.914 19.506 1.00 80.06 276 GLY A O 1
ATOM 2182 N N . LYS A 1 277 ? 6.366 -11.891 17.849 1.00 84.88 277 LYS A N 1
ATOM 2183 C CA . LYS A 1 277 ? 7.493 -11.892 16.907 1.00 84.88 277 LYS A CA 1
ATOM 2184 C C . LYS A 1 277 ? 7.554 -10.560 16.161 1.00 84.88 277 LYS A C 1
ATOM 2186 O O . LYS A 1 277 ? 6.518 -10.086 15.691 1.00 84.88 277 LYS A O 1
ATOM 2191 N N . PRO A 1 278 ? 8.748 -9.969 15.996 1.00 87.38 278 PRO A N 1
ATOM 2192 C CA . PRO A 1 278 ? 8.893 -8.699 15.301 1.00 87.38 278 PRO A CA 1
ATOM 2193 C C . PRO A 1 278 ? 8.530 -8.828 13.818 1.00 87.38 278 PRO A C 1
ATOM 2195 O O . PRO A 1 278 ? 8.889 -9.806 13.160 1.00 87.38 278 PRO A O 1
ATOM 2198 N N . ILE A 1 279 ? 7.864 -7.802 13.297 1.00 88.12 279 ILE A N 1
ATOM 2199 C CA . ILE A 1 279 ? 7.578 -7.608 11.876 1.00 88.12 279 ILE A CA 1
ATOM 2200 C C . ILE A 1 279 ? 8.377 -6.403 11.391 1.00 88.12 279 ILE A C 1
ATOM 2202 O O . ILE A 1 279 ? 8.425 -5.368 12.058 1.00 88.12 279 ILE A O 1
ATOM 2206 N N . LYS A 1 280 ? 9.002 -6.522 10.218 1.00 91.00 280 LYS A N 1
ATOM 2207 C CA . LYS A 1 280 ? 9.751 -5.422 9.602 1.00 91.00 280 LYS A CA 1
ATOM 2208 C C . LYS A 1 280 ? 9.037 -4.944 8.351 1.00 91.00 280 LYS A C 1
ATOM 2210 O O . LYS A 1 280 ? 8.694 -5.754 7.500 1.00 91.00 280 LYS A O 1
ATOM 2215 N N . ILE A 1 281 ? 8.849 -3.635 8.227 1.00 91.31 281 ILE A N 1
ATOM 2216 C CA . ILE A 1 281 ? 8.435 -3.024 6.961 1.00 91.31 281 ILE A CA 1
ATOM 2217 C C . ILE A 1 281 ? 9.623 -3.077 5.997 1.00 91.31 281 ILE A C 1
ATOM 2219 O O . ILE A 1 281 ? 10.761 -2.837 6.402 1.00 91.31 281 ILE A O 1
ATOM 2223 N N . THR A 1 282 ? 9.360 -3.426 4.742 1.00 91.12 282 THR A N 1
ATOM 2224 C CA . THR A 1 282 ? 10.371 -3.552 3.688 1.00 91.12 282 THR A CA 1
ATOM 2225 C C . THR A 1 282 ? 9.920 -2.824 2.420 1.00 91.12 282 THR A C 1
ATOM 2227 O O . THR A 1 282 ? 8.861 -2.201 2.403 1.00 91.12 282 THR A O 1
ATOM 2230 N N . GLU A 1 283 ? 10.737 -2.875 1.372 1.00 89.50 283 GLU A N 1
ATOM 2231 C CA . GLU A 1 283 ? 10.428 -2.266 0.080 1.00 89.50 283 GLU A CA 1
ATOM 2232 C C . GLU A 1 283 ? 9.201 -2.917 -0.568 1.00 89.50 283 GLU A C 1
ATOM 2234 O O . GLU A 1 283 ? 9.083 -4.146 -0.599 1.00 89.50 283 GLU A O 1
ATOM 2239 N N . ASP A 1 284 ? 8.318 -2.091 -1.135 1.00 88.69 284 ASP A N 1
ATOM 2240 C CA . ASP A 1 284 ? 7.063 -2.542 -1.745 1.00 88.69 284 ASP A CA 1
ATOM 2241 C C . ASP A 1 284 ? 7.279 -3.529 -2.899 1.00 88.69 284 ASP A C 1
ATOM 2243 O O . ASP A 1 284 ? 6.462 -4.432 -3.091 1.00 88.69 284 ASP A O 1
ATOM 2247 N N . SER A 1 285 ? 8.413 -3.414 -3.601 1.00 86.44 285 SER A N 1
ATOM 2248 C CA . SER A 1 285 ? 8.839 -4.291 -4.701 1.00 86.44 285 SER A CA 1
ATOM 2249 C C . SER A 1 285 ? 8.850 -5.776 -4.334 1.00 86.44 285 SER A C 1
ATOM 2251 O O . SER A 1 285 ? 8.600 -6.624 -5.190 1.00 86.44 285 SER A O 1
ATOM 2253 N N . ASN A 1 286 ? 9.061 -6.100 -3.057 1.00 87.94 286 ASN A N 1
ATOM 2254 C CA . ASN A 1 286 ? 9.054 -7.474 -2.558 1.00 87.94 286 ASN A CA 1
ATOM 2255 C C . ASN A 1 286 ? 7.644 -8.079 -2.444 1.00 87.94 286 ASN A C 1
ATOM 2257 O O . ASN A 1 286 ? 7.513 -9.296 -2.305 1.00 87.94 286 ASN A O 1
ATOM 2261 N N . CYS A 1 287 ? 6.599 -7.249 -2.482 1.00 85.25 287 CYS A N 1
ATOM 2262 C CA . CYS A 1 287 ? 5.199 -7.657 -2.372 1.00 85.25 287 CYS A CA 1
ATOM 2263 C C . CYS A 1 287 ? 4.356 -7.245 -3.587 1.00 85.25 287 CYS A C 1
ATOM 2265 O O . CYS A 1 287 ? 3.127 -7.237 -3.482 1.00 85.25 287 CYS A O 1
ATOM 2267 N N . TYR A 1 288 ? 4.978 -6.873 -4.711 1.00 82.44 288 TYR A N 1
ATOM 2268 C CA . TYR A 1 288 ? 4.234 -6.525 -5.918 1.00 82.44 288 TYR A CA 1
ATOM 2269 C C . TYR A 1 288 ? 3.364 -7.686 -6.387 1.00 82.44 288 TYR A C 1
ATOM 2271 O O . TYR A 1 288 ? 3.772 -8.850 -6.396 1.00 82.44 288 TYR A O 1
ATOM 2279 N N . ASP A 1 289 ? 2.141 -7.337 -6.772 1.00 66.25 289 ASP A N 1
ATOM 2280 C CA . ASP A 1 289 ? 1.244 -8.266 -7.429 1.00 66.25 289 ASP A CA 1
ATOM 2281 C C . ASP A 1 289 ? 1.825 -8.557 -8.826 1.00 66.25 289 ASP A C 1
ATOM 2283 O O . ASP A 1 289 ? 2.216 -7.619 -9.523 1.00 66.25 289 ASP A O 1
ATOM 2287 N N . PRO A 1 290 ? 1.898 -9.815 -9.291 1.00 61.94 290 PRO A N 1
ATOM 2288 C CA . PRO A 1 290 ? 2.319 -10.112 -10.662 1.00 61.94 290 PRO A CA 1
ATOM 2289 C C . PRO A 1 290 ? 1.542 -9.318 -11.733 1.00 61.94 290 PRO A C 1
ATOM 2291 O O . PRO A 1 290 ? 2.051 -9.133 -12.839 1.00 61.94 290 PRO A O 1
ATOM 2294 N N . TYR A 1 291 ? 0.341 -8.827 -11.409 1.00 64.06 291 TYR A N 1
ATOM 2295 C CA . TYR A 1 291 ? -0.505 -8.024 -12.287 1.00 64.06 291 TYR A CA 1
ATOM 2296 C C . TYR A 1 291 ? -0.411 -6.502 -12.057 1.00 64.06 291 TYR A C 1
ATOM 2298 O O . TYR A 1 291 ? -0.901 -5.749 -12.901 1.00 64.06 291 TYR A O 1
ATOM 2306 N N . SER A 1 292 ? 0.223 -6.017 -10.978 1.00 64.50 292 SER A N 1
ATOM 2307 C CA . SER A 1 292 ? 0.424 -4.580 -10.722 1.00 64.50 292 SER A CA 1
ATOM 2308 C C . SER A 1 292 ? 1.879 -4.250 -10.386 1.00 64.50 292 SER A C 1
ATOM 2310 O O . SER A 1 292 ? 2.507 -4.838 -9.515 1.00 64.50 292 SER A O 1
ATOM 2312 N N . LYS A 1 293 ? 2.430 -3.228 -11.050 1.00 72.69 293 LYS A N 1
ATOM 2313 C CA . LYS A 1 293 ? 3.793 -2.738 -10.768 1.00 72.69 293 LYS A CA 1
ATOM 2314 C C . LYS A 1 293 ? 3.888 -1.870 -9.507 1.00 72.69 293 LYS A C 1
ATOM 2316 O O . LYS A 1 293 ? 4.953 -1.330 -9.229 1.00 72.69 293 LYS A O 1
ATOM 2321 N N . GLU A 1 294 ? 2.784 -1.709 -8.785 1.00 78.62 294 GLU A N 1
ATOM 2322 C CA . GLU A 1 294 ? 2.669 -0.842 -7.616 1.00 78.62 294 GLU A CA 1
ATOM 2323 C C . GLU A 1 294 ? 1.819 -1.519 -6.540 1.00 78.62 294 GLU A C 1
ATOM 2325 O O . GLU A 1 294 ? 0.841 -2.214 -6.845 1.00 78.62 294 GLU A O 1
ATOM 2330 N N . LEU A 1 295 ? 2.195 -1.299 -5.279 1.00 80.69 295 LEU A N 1
ATOM 2331 C CA . LEU A 1 295 ? 1.421 -1.714 -4.118 1.00 80.69 295 LEU A CA 1
ATOM 2332 C C . LEU A 1 295 ? 0.410 -0.612 -3.768 1.00 80.69 295 LEU A C 1
ATOM 2334 O O . LEU A 1 295 ? 0.753 0.565 -3.714 1.00 80.69 295 LEU A O 1
ATOM 2338 N N . SER A 1 296 ? -0.846 -0.995 -3.534 1.00 80.81 296 SER A N 1
ATOM 2339 C CA . SER A 1 296 ? -1.903 -0.031 -3.205 1.00 80.81 296 SER A CA 1
ATOM 2340 C C . SER A 1 296 ? -1.578 0.769 -1.924 1.00 80.81 296 SER A C 1
ATOM 2342 O O . SER A 1 296 ? -1.044 0.185 -0.978 1.00 80.81 296 SER A O 1
ATOM 2344 N N . PRO A 1 297 ? -1.944 2.066 -1.826 1.00 83.25 297 PRO A N 1
ATOM 2345 C CA . PRO A 1 297 ? -1.618 2.917 -0.674 1.00 83.25 297 PRO A CA 1
ATOM 2346 C C . PRO A 1 297 ? -2.172 2.443 0.677 1.00 83.25 297 PRO A C 1
ATOM 2348 O O . PRO A 1 297 ? -1.678 2.862 1.725 1.00 83.25 297 PRO A O 1
ATOM 2351 N N . ASP A 1 298 ? -3.195 1.587 0.675 1.00 84.88 298 ASP A N 1
ATOM 2352 C CA . ASP A 1 298 ? -3.787 0.958 1.866 1.00 84.88 298 ASP A CA 1
ATOM 2353 C C . ASP A 1 298 ? -2.987 -0.251 2.386 1.00 84.88 298 ASP A C 1
ATOM 2355 O O . ASP A 1 298 ? -3.328 -0.852 3.411 1.00 84.88 298 ASP A O 1
ATOM 2359 N N . ARG A 1 299 ? -1.897 -0.598 1.698 1.00 86.75 299 ARG A N 1
ATOM 2360 C CA . ARG A 1 299 ? -1.051 -1.755 1.975 1.00 86.75 299 ARG A CA 1
ATOM 2361 C C . ARG A 1 299 ? 0.383 -1.335 2.278 1.00 86.75 299 ARG A C 1
ATOM 2363 O O . ARG A 1 299 ? 0.824 -0.250 1.915 1.00 86.75 299 ARG A O 1
ATOM 2370 N N . VAL A 1 300 ? 1.103 -2.216 2.962 1.00 90.00 300 VAL A N 1
ATOM 2371 C CA . VAL A 1 300 ? 2.550 -2.116 3.192 1.00 90.00 300 VAL A CA 1
ATOM 2372 C C . VAL A 1 300 ? 3.167 -3.496 3.025 1.00 90.00 300 VAL A C 1
ATOM 2374 O O . VAL A 1 300 ? 2.575 -4.494 3.448 1.00 90.00 300 VAL A O 1
ATOM 2377 N N . CYS A 1 301 ? 4.348 -3.564 2.415 1.00 90.31 301 CYS A N 1
ATOM 2378 C CA . CYS A 1 301 ? 5.109 -4.802 2.358 1.00 90.31 301 CYS A CA 1
ATOM 2379 C C . CYS A 1 301 ? 5.864 -5.041 3.666 1.00 90.31 301 CYS A C 1
ATOM 2381 O O . CYS A 1 301 ? 6.558 -4.160 4.182 1.00 90.31 301 CYS A O 1
ATOM 2383 N N . VAL A 1 302 ? 5.744 -6.251 4.206 1.00 91.12 302 VAL A N 1
ATOM 2384 C CA . VAL A 1 302 ? 6.432 -6.648 5.432 1.00 91.12 302 VAL A CA 1
ATOM 2385 C C . VAL A 1 302 ? 7.203 -7.952 5.260 1.00 91.12 302 VAL A C 1
ATOM 2387 O O . VAL A 1 302 ? 6.768 -8.877 4.575 1.00 91.12 302 VAL A O 1
ATOM 2390 N N . GLU A 1 303 ? 8.355 -8.034 5.916 1.00 89.38 303 GLU A N 1
ATOM 2391 C CA . GLU A 1 303 ? 9.117 -9.261 6.119 1.00 89.38 303 GLU A CA 1
ATOM 2392 C C . GLU A 1 303 ? 8.714 -9.871 7.467 1.00 89.38 303 GLU A C 1
ATOM 2394 O O . GLU A 1 303 ? 8.813 -9.225 8.519 1.00 89.38 303 GLU A O 1
ATOM 2399 N N . GLY A 1 304 ? 8.246 -11.120 7.441 1.00 75.62 304 GLY A N 1
ATOM 2400 C CA . GLY A 1 304 ? 7.839 -11.819 8.654 1.00 75.62 304 GLY A CA 1
ATOM 2401 C C . GLY A 1 304 ? 6.967 -13.047 8.409 1.00 75.62 304 GLY A C 1
ATOM 2402 O O . GLY A 1 304 ? 6.322 -13.206 7.370 1.00 75.62 304 GLY A O 1
ATOM 2403 N N . ASN A 1 305 ? 6.933 -13.925 9.411 1.00 72.00 305 ASN A N 1
ATOM 2404 C CA . ASN A 1 305 ? 6.057 -15.090 9.403 1.00 72.00 305 ASN A CA 1
ATOM 2405 C C . ASN A 1 305 ? 4.652 -14.726 9.879 1.00 72.00 305 ASN A C 1
ATOM 2407 O O . ASN A 1 305 ? 4.471 -13.936 10.808 1.00 72.00 305 ASN A O 1
ATOM 2411 N N . CYS A 1 306 ? 3.668 -15.392 9.283 1.00 72.62 306 CYS A N 1
ATOM 2412 C CA . CYS A 1 306 ? 2.334 -15.466 9.853 1.00 72.62 306 CYS A CA 1
ATOM 2413 C C . CYS A 1 306 ? 2.425 -16.112 11.226 1.00 72.62 306 CYS A C 1
ATOM 2415 O O . CYS A 1 306 ? 3.016 -17.184 11.369 1.00 72.62 306 CYS A O 1
ATOM 2417 N N . GLY A 1 307 ? 1.922 -15.404 12.231 1.00 71.50 307 GLY A N 1
ATOM 2418 C CA . GLY A 1 307 ? 1.780 -15.979 13.555 1.00 71.50 307 GLY A CA 1
ATOM 2419 C C . GLY A 1 307 ? 0.572 -16.906 13.624 1.00 71.50 307 GLY A C 1
ATOM 2420 O O . GLY A 1 307 ? -0.003 -17.279 12.599 1.00 71.50 307 GLY A O 1
ATOM 2421 N N . SER A 1 308 ? 0.140 -17.209 14.844 1.00 73.19 308 SER A N 1
ATOM 2422 C CA . SER A 1 308 ? -1.165 -17.834 15.098 1.00 73.19 308 SER A CA 1
ATOM 2423 C C . SER A 1 308 ? -2.356 -16.970 14.649 1.00 73.19 308 SER A C 1
ATOM 2425 O O . SER A 1 308 ? -3.455 -17.492 14.483 1.00 73.19 308 SER A O 1
ATOM 2427 N N . SER A 1 309 ? -2.128 -15.676 14.396 1.00 78.56 309 SER A N 1
ATOM 2428 C CA . SER A 1 309 ? -3.131 -14.699 13.969 1.00 78.56 309 SER A CA 1
ATOM 2429 C C . SER A 1 309 ? -2.605 -13.760 12.877 1.00 78.56 309 SER A C 1
ATOM 2431 O O . SER A 1 309 ? -1.397 -13.595 12.672 1.00 78.56 309 SER A O 1
ATOM 2433 N N . ASN A 1 310 ? -3.543 -13.099 12.194 1.00 84.44 310 ASN A N 1
ATOM 2434 C CA . ASN A 1 310 ? -3.295 -12.037 11.225 1.00 84.44 310 ASN A CA 1
ATOM 2435 C C . ASN A 1 310 ? -3.058 -10.663 11.877 1.00 84.44 310 ASN A C 1
ATOM 2437 O O . ASN A 1 310 ? -2.804 -9.702 11.157 1.00 84.44 310 ASN A O 1
ATOM 2441 N N . LEU A 1 311 ? -3.162 -10.526 13.198 1.00 86.94 311 LEU A N 1
ATOM 2442 C CA . LEU A 1 311 ? -3.029 -9.233 13.870 1.00 86.94 311 LEU A CA 1
ATOM 2443 C C . LEU A 1 311 ? -1.578 -8.742 13.901 1.00 86.94 311 LEU A C 1
ATOM 2445 O O . LEU A 1 311 ? -0.655 -9.489 14.238 1.00 86.94 311 LEU A O 1
ATOM 2449 N N . VAL A 1 312 ? -1.400 -7.456 13.596 1.00 88.94 312 VAL A N 1
ATOM 2450 C CA . VAL A 1 312 ? -0.123 -6.752 13.723 1.00 88.94 312 VAL A CA 1
ATOM 2451 C C . VAL A 1 312 ? -0.311 -5.492 14.541 1.00 88.94 312 VAL A C 1
ATOM 2453 O O . VAL A 1 312 ? -1.176 -4.663 14.245 1.00 88.94 312 VAL A O 1
ATOM 2456 N N . VAL A 1 313 ? 0.525 -5.340 15.561 1.00 88.44 313 VAL A N 1
ATOM 2457 C CA . VAL A 1 313 ? 0.447 -4.236 16.513 1.00 88.44 313 VAL A CA 1
ATOM 2458 C C . VAL A 1 313 ? 1.727 -3.435 16.558 1.00 88.44 313 VAL A C 1
ATOM 2460 O O . VAL A 1 313 ? 2.819 -3.987 16.461 1.00 88.44 313 VAL A O 1
ATOM 2463 N N . GLU A 1 314 ? 1.574 -2.128 16.719 1.00 87.81 314 GLU A N 1
ATOM 2464 C CA . GLU A 1 314 ? 2.657 -1.239 17.105 1.00 87.81 314 GLU A CA 1
ATOM 2465 C C . GLU A 1 314 ? 2.792 -1.279 18.627 1.00 87.81 314 GLU A C 1
ATOM 2467 O O . GLU A 1 314 ? 1.831 -1.067 19.374 1.00 87.81 314 GLU A O 1
ATOM 2472 N N . VAL A 1 315 ? 3.984 -1.667 19.076 1.00 79.62 315 VAL A N 1
ATOM 2473 C CA . VAL A 1 315 ? 4.320 -1.837 20.482 1.00 79.62 315 VAL A CA 1
ATOM 2474 C C . VAL A 1 315 ? 4.938 -0.547 20.994 1.00 79.62 315 VAL A C 1
ATOM 2476 O O . VAL A 1 315 ? 6.107 -0.250 20.759 1.00 79.62 315 VAL A O 1
ATOM 2479 N N . GLY A 1 316 ? 4.138 0.191 21.755 1.00 71.25 316 GLY A N 1
ATOM 2480 C CA . GLY A 1 316 ? 4.554 1.366 22.509 1.00 71.25 316 GLY A CA 1
ATOM 2481 C C . GLY A 1 316 ? 3.972 1.357 23.922 1.00 71.25 316 GLY A C 1
ATOM 2482 O O . GLY A 1 316 ? 3.519 0.332 24.429 1.00 71.25 316 GLY A O 1
ATOM 2483 N N . ARG A 1 317 ? 3.918 2.529 24.572 1.00 66.56 317 ARG A N 1
ATOM 2484 C CA . ARG A 1 317 ? 3.245 2.678 25.884 1.00 66.56 317 ARG A CA 1
ATOM 2485 C C . ARG A 1 317 ? 1.763 2.292 25.835 1.00 66.56 317 ARG A C 1
ATOM 2487 O O . ARG A 1 317 ? 1.193 1.919 26.855 1.00 66.56 317 ARG A O 1
ATOM 2494 N N . LYS A 1 318 ? 1.138 2.415 24.662 1.00 75.06 318 LYS A N 1
ATOM 2495 C CA . LYS A 1 318 ? -0.231 1.984 24.388 1.00 75.06 318 LYS A CA 1
ATOM 2496 C C . LYS A 1 318 ? -0.186 1.151 23.108 1.00 75.06 318 LYS A C 1
ATOM 2498 O O . LYS A 1 318 ? -0.043 1.757 22.055 1.00 75.06 318 LYS A O 1
ATOM 2503 N N . PRO A 1 319 ? -0.297 -0.185 23.176 1.00 79.38 319 PRO A N 1
ATOM 2504 C CA . PRO A 1 319 ? -0.345 -1.002 21.974 1.00 79.38 319 PRO A CA 1
ATOM 2505 C C . PRO A 1 319 ? -1.508 -0.582 21.081 1.00 79.38 319 PRO A C 1
ATOM 2507 O O . PRO A 1 319 ? -2.636 -0.386 21.562 1.00 79.38 319 PRO A O 1
ATOM 2510 N N . GLN A 1 320 ? -1.218 -0.437 19.795 1.00 88.19 320 GLN A N 1
ATOM 2511 C CA . GLN A 1 320 ? -2.179 -0.026 18.782 1.00 88.19 320 GLN A CA 1
ATOM 2512 C C . GLN A 1 320 ? -2.236 -1.067 17.671 1.00 88.19 320 GLN A C 1
ATOM 2514 O O . GLN A 1 320 ? -1.204 -1.547 17.205 1.00 88.19 320 GLN A O 1
ATOM 2519 N N . LEU A 1 321 ? -3.442 -1.411 17.223 1.00 90.44 321 LEU A N 1
ATOM 2520 C CA . LEU A 1 321 ? -3.622 -2.241 16.041 1.00 90.44 321 LEU A CA 1
ATOM 2521 C C . LEU A 1 321 ? -3.158 -1.451 14.816 1.00 90.44 321 LEU A C 1
ATOM 2523 O O . LEU A 1 321 ? -3.816 -0.494 14.405 1.00 90.44 321 LEU A O 1
ATOM 2527 N N . PHE A 1 322 ? -2.040 -1.880 14.236 1.00 91.50 322 PHE A N 1
ATOM 2528 C CA . PHE A 1 322 ? -1.493 -1.298 13.019 1.00 91.50 322 PHE A CA 1
ATOM 2529 C C . PHE A 1 322 ? -2.215 -1.835 11.782 1.00 91.50 322 PHE A C 1
ATOM 2531 O O . PHE A 1 322 ? -2.546 -1.081 10.865 1.00 91.50 322 PHE A O 1
ATOM 2538 N N . GLY A 1 323 ? -2.492 -3.140 11.757 1.00 90.44 323 GLY A N 1
ATOM 2539 C CA . GLY A 1 323 ? -3.039 -3.774 10.569 1.00 90.44 323 GLY A CA 1
ATOM 2540 C C . GLY A 1 323 ? -3.302 -5.260 10.693 1.00 90.44 323 GLY A C 1
ATOM 2541 O O . GLY A 1 323 ? -3.073 -5.879 11.734 1.00 90.44 323 GLY A O 1
ATOM 2542 N N . PHE A 1 324 ? -3.749 -5.821 9.572 1.00 88.62 324 PHE A N 1
ATOM 2543 C CA . PHE A 1 324 ? -3.897 -7.258 9.390 1.00 88.62 324 PHE A CA 1
ATOM 2544 C C . PHE A 1 324 ? -2.931 -7.746 8.310 1.00 88.62 324 PHE A C 1
ATOM 2546 O O . PHE A 1 324 ? -2.976 -7.274 7.172 1.00 88.62 324 PHE A O 1
ATOM 2553 N N . ILE A 1 325 ? -2.058 -8.692 8.649 1.00 87.31 325 ILE A N 1
ATOM 2554 C CA . ILE A 1 325 ? -1.138 -9.310 7.693 1.00 87.31 325 ILE A CA 1
ATOM 2555 C C . ILE A 1 325 ? -1.876 -10.345 6.843 1.00 87.31 325 ILE A C 1
ATOM 2557 O O . ILE A 1 325 ? -2.591 -11.207 7.354 1.00 87.31 325 ILE A O 1
ATOM 2561 N N . TYR A 1 326 ? -1.702 -10.279 5.527 1.00 82.81 326 TYR A N 1
ATOM 2562 C CA . TYR A 1 326 ? -2.271 -11.239 4.597 1.00 82.81 326 TYR A CA 1
ATOM 2563 C C . TYR A 1 326 ? -1.399 -12.491 4.515 1.00 82.81 326 TYR A C 1
ATOM 2565 O O . TYR A 1 326 ? -0.302 -12.510 3.953 1.00 82.81 326 TYR A O 1
ATOM 2573 N N . CYS A 1 327 ? -1.919 -13.564 5.097 1.00 75.62 327 CYS A N 1
ATOM 2574 C CA . CYS A 1 327 ? -1.242 -14.842 5.209 1.00 75.62 327 CYS A CA 1
ATOM 2575 C C . CYS A 1 327 ? -1.706 -15.802 4.122 1.00 75.62 327 CYS A C 1
ATOM 2577 O O . CYS A 1 327 ? -2.599 -16.616 4.347 1.00 75.62 327 CYS A O 1
ATOM 2579 N N . TYR A 1 328 ? -1.102 -15.694 2.940 1.00 65.44 328 TYR A N 1
ATOM 2580 C CA . TYR A 1 328 ? -1.227 -16.697 1.887 1.00 65.44 328 TYR A CA 1
ATOM 2581 C C . TYR A 1 328 ? 0.146 -17.322 1.625 1.00 65.44 328 TYR A C 1
ATOM 2583 O O . TYR A 1 328 ? 1.134 -16.602 1.474 1.00 65.44 328 TYR A O 1
ATOM 2591 N N . ASN A 1 329 ? 0.214 -18.655 1.615 1.00 64.69 329 ASN A N 1
ATOM 2592 C CA . ASN A 1 329 ? 1.426 -19.458 1.407 1.00 64.69 329 ASN A CA 1
ATOM 2593 C C . ASN A 1 329 ? 2.575 -19.208 2.410 1.00 64.69 329 ASN A C 1
ATOM 2595 O O . ASN A 1 329 ? 2.503 -18.369 3.311 1.00 64.69 329 ASN A O 1
ATOM 2599 N N . ASN A 1 330 ? 3.677 -19.944 2.244 1.00 62.88 330 ASN A N 1
ATOM 2600 C CA . ASN A 1 330 ? 4.911 -19.802 3.027 1.00 62.88 330 ASN A CA 1
ATOM 2601 C C . ASN A 1 330 ? 5.855 -18.744 2.427 1.00 62.88 330 ASN A C 1
ATOM 2603 O O . ASN A 1 330 ? 7.051 -18.975 2.276 1.00 62.88 330 ASN A O 1
ATOM 2607 N N . ALA A 1 331 ? 5.309 -17.586 2.045 1.00 76.12 331 ALA A N 1
ATOM 2608 C CA . ALA A 1 331 ? 6.098 -16.484 1.507 1.00 76.12 331 ALA A CA 1
ATOM 2609 C C . ALA A 1 331 ? 6.910 -15.780 2.610 1.00 76.12 331 ALA A C 1
ATOM 2611 O O . ALA A 1 331 ? 6.424 -15.593 3.729 1.00 76.12 331 ALA A O 1
ATOM 2612 N N . LYS A 1 332 ? 8.139 -15.373 2.266 1.00 83.81 332 LYS A N 1
ATOM 2613 C CA . LYS A 1 332 ? 9.025 -14.559 3.118 1.00 83.81 332 LYS A CA 1
ATOM 2614 C C . LYS A 1 332 ? 8.484 -13.135 3.313 1.00 83.81 332 LYS A C 1
ATOM 2616 O O . LYS A 1 332 ? 8.576 -12.580 4.406 1.00 83.81 332 LYS A O 1
ATOM 2621 N N . TYR A 1 333 ? 7.923 -12.573 2.244 1.00 88.44 333 TYR A N 1
ATOM 2622 C CA . TYR A 1 333 ? 7.351 -11.232 2.194 1.00 88.44 333 TYR A CA 1
ATOM 2623 C C . TYR A 1 333 ? 5.836 -11.311 2.087 1.00 88.44 333 TYR A C 1
ATOM 2625 O O . TYR A 1 333 ? 5.299 -12.210 1.434 1.00 88.44 333 TYR A O 1
ATOM 2633 N N . ARG A 1 334 ? 5.145 -10.399 2.769 1.00 87.12 334 ARG A N 1
ATOM 2634 C CA . ARG A 1 334 ? 3.689 -10.416 2.888 1.00 87.12 334 ARG A CA 1
ATOM 2635 C C . ARG A 1 334 ? 3.121 -9.014 2.840 1.00 87.12 334 ARG A C 1
ATOM 2637 O O . ARG A 1 334 ? 3.716 -8.061 3.332 1.00 87.12 334 ARG A O 1
ATOM 2644 N N . THR A 1 335 ? 1.923 -8.915 2.293 1.00 88.25 335 THR A N 1
ATOM 2645 C CA . THR A 1 335 ? 1.147 -7.681 2.294 1.00 88.25 335 THR A CA 1
ATOM 2646 C C . THR A 1 335 ? 0.448 -7.513 3.636 1.00 88.25 335 THR A C 1
ATOM 2648 O O . THR A 1 335 ? -0.196 -8.439 4.121 1.00 88.25 335 THR A O 1
ATOM 2651 N N . LEU A 1 336 ? 0.534 -6.327 4.224 1.00 89.31 336 LEU A N 1
ATOM 2652 C CA . LEU A 1 336 ? -0.203 -5.934 5.418 1.00 89.31 336 LEU A CA 1
ATOM 2653 C C . LEU A 1 336 ? -1.190 -4.825 5.064 1.00 89.31 336 LEU A C 1
ATOM 2655 O O . LEU A 1 336 ? -0.812 -3.855 4.415 1.00 89.31 336 LEU A O 1
ATOM 2659 N N . TYR A 1 337 ? -2.437 -4.955 5.514 1.00 88.94 337 TYR A N 1
ATOM 2660 C CA . TYR A 1 337 ? -3.474 -3.937 5.343 1.00 88.94 337 TYR A CA 1
ATOM 2661 C C . TYR A 1 337 ? -3.482 -2.978 6.528 1.00 88.94 337 TYR A C 1
ATOM 2663 O O . TYR A 1 337 ? -3.713 -3.409 7.662 1.00 88.94 337 TYR A O 1
ATOM 2671 N N . LYS A 1 338 ? -3.216 -1.694 6.272 1.00 89.81 338 LYS A N 1
ATOM 2672 C CA . LYS A 1 338 ? -3.127 -0.662 7.312 1.00 89.81 338 LYS A CA 1
ATOM 2673 C C . LYS A 1 338 ? -4.513 -0.282 7.805 1.00 89.81 338 LYS A C 1
ATOM 2675 O O . LYS A 1 338 ? -5.356 0.106 7.005 1.00 89.81 338 LYS A O 1
ATOM 2680 N N . VAL A 1 339 ? -4.733 -0.298 9.117 1.00 90.75 339 VAL A N 1
ATOM 2681 C CA . VAL A 1 339 ? -5.985 0.207 9.708 1.00 90.75 339 VAL A CA 1
ATOM 2682 C C . VAL A 1 339 ? -6.148 1.707 9.468 1.00 90.75 339 VAL A C 1
ATOM 2684 O O . VAL A 1 339 ? -7.264 2.153 9.208 1.00 90.75 339 VAL A O 1
ATOM 2687 N N . SER A 1 340 ? -5.052 2.474 9.506 1.00 91.00 340 SER A N 1
ATOM 2688 C CA . SER A 1 340 ? -5.086 3.936 9.369 1.00 91.00 340 SER A CA 1
ATOM 2689 C C . SER A 1 340 ? -5.739 4.405 8.067 1.00 91.00 340 SER A C 1
ATOM 2691 O O . SER A 1 340 ? -6.483 5.382 8.071 1.00 91.00 340 SER A O 1
ATOM 2693 N N . SER A 1 341 ? -5.576 3.641 6.985 1.00 89.25 341 SER A N 1
ATOM 2694 C CA . SER A 1 341 ? -6.188 3.904 5.677 1.00 89.25 341 SER A CA 1
ATOM 2695 C C . SER A 1 341 ? -7.719 3.795 5.656 1.00 89.25 341 SER A C 1
ATOM 2697 O O . SER A 1 341 ? -8.344 4.219 4.690 1.00 89.25 341 SER A O 1
ATOM 2699 N N . PHE A 1 342 ? -8.334 3.244 6.705 1.00 88.25 342 PHE A N 1
ATOM 2700 C CA . PHE A 1 342 ? -9.778 3.012 6.796 1.00 88.25 342 PHE A CA 1
ATOM 2701 C C . PHE A 1 342 ? -10.453 3.785 7.932 1.00 88.25 342 PHE A C 1
ATOM 2703 O O . PHE A 1 342 ? -11.661 3.635 8.140 1.00 88.25 342 PHE A O 1
ATOM 2710 N N . LEU A 1 343 ? -9.701 4.601 8.678 1.00 90.31 343 LEU A N 1
ATOM 2711 C CA . LEU A 1 343 ? -10.194 5.214 9.911 1.00 90.31 343 LEU A CA 1
ATOM 2712 C C . LEU A 1 343 ? -11.403 6.107 9.695 1.00 90.31 343 LEU A C 1
ATOM 2714 O O . LEU A 1 343 ? -12.339 5.997 10.469 1.00 90.31 343 LEU A O 1
ATOM 2718 N N . ASP A 1 344 ? -11.449 6.915 8.637 1.00 89.31 344 ASP A N 1
ATOM 2719 C CA . ASP A 1 344 ? -12.602 7.792 8.397 1.00 89.31 344 ASP A CA 1
ATOM 2720 C C . ASP A 1 344 ? -13.901 6.987 8.266 1.00 89.31 344 ASP A C 1
ATOM 2722 O O . ASP A 1 344 ? -14.937 7.354 8.817 1.00 89.31 344 ASP A O 1
ATOM 2726 N N . THR A 1 345 ? -13.845 5.844 7.579 1.00 88.50 345 THR A N 1
ATOM 2727 C CA . THR A 1 345 ? -15.017 4.972 7.426 1.00 88.50 345 THR A CA 1
ATOM 2728 C C . THR A 1 345 ? -15.360 4.274 8.737 1.00 88.50 345 THR A C 1
ATOM 2730 O O . THR A 1 345 ? -16.529 4.233 9.116 1.00 88.50 345 THR A O 1
ATOM 2733 N N . ILE A 1 346 ? -14.354 3.752 9.448 1.00 91.19 346 ILE A N 1
ATOM 2734 C CA . ILE A 1 346 ? -14.546 3.100 10.750 1.00 91.19 346 ILE A CA 1
ATOM 2735 C C . ILE A 1 346 ? -15.162 4.090 11.745 1.00 91.19 346 ILE A C 1
ATOM 2737 O O . ILE A 1 346 ? -16.182 3.791 12.357 1.00 91.19 346 ILE A O 1
ATOM 2741 N N . GLU A 1 347 ? -14.595 5.285 11.873 1.00 92.81 347 GLU A N 1
ATOM 2742 C CA . GLU A 1 347 ? -15.037 6.317 12.809 1.00 92.81 347 GLU A CA 1
ATOM 2743 C C . GLU A 1 347 ? -16.450 6.806 12.492 1.00 92.81 347 GLU A C 1
ATOM 2745 O O . GLU A 1 347 ? -17.245 6.977 13.411 1.00 92.81 347 GLU A O 1
ATOM 2750 N N . ASN A 1 348 ? -16.809 6.948 11.214 1.00 90.75 348 ASN A N 1
ATOM 2751 C CA . ASN A 1 348 ? -18.165 7.333 10.820 1.00 90.75 348 ASN A CA 1
ATOM 2752 C C . ASN A 1 348 ? -19.231 6.284 11.175 1.00 90.75 348 ASN A C 1
ATOM 2754 O O . ASN A 1 348 ? -20.393 6.650 11.343 1.00 90.75 348 ASN A O 1
ATOM 2758 N N . ILE A 1 349 ? -18.861 5.003 11.281 1.00 90.50 349 ILE A N 1
ATOM 2759 C CA . ILE A 1 349 ? -19.789 3.923 11.648 1.00 90.50 349 ILE A CA 1
ATOM 2760 C C . ILE A 1 349 ? -19.812 3.708 13.165 1.00 90.50 349 ILE A C 1
ATOM 2762 O O . ILE A 1 349 ? -20.882 3.593 13.753 1.00 90.50 349 ILE A O 1
ATOM 2766 N N . VAL A 1 350 ? -18.637 3.638 13.792 1.00 92.44 350 VAL A N 1
ATOM 2767 C CA . VAL A 1 350 ? -18.477 3.261 15.205 1.00 92.44 350 VAL A CA 1
ATOM 2768 C C . VAL A 1 350 ? -18.730 4.447 16.135 1.00 92.44 350 VAL A C 1
ATOM 2770 O O . VAL A 1 350 ? -19.368 4.297 17.174 1.00 92.44 350 VAL A O 1
ATOM 2773 N N . TRP A 1 351 ? -18.252 5.635 15.761 1.00 92.62 351 TRP A N 1
ATOM 2774 C CA . TRP A 1 351 ? -18.329 6.854 16.569 1.00 92.62 351 TRP A CA 1
ATOM 2775 C C . TRP A 1 351 ? -18.865 8.034 15.740 1.00 92.62 351 TRP A C 1
ATOM 2777 O O . TRP A 1 351 ? -18.165 9.038 15.556 1.00 92.62 351 TRP A O 1
ATOM 2787 N N . PRO A 1 352 ? -20.104 7.944 15.218 1.00 85.62 352 PRO A N 1
ATOM 2788 C CA . PRO A 1 352 ? -20.666 8.978 14.361 1.00 85.62 352 PRO A CA 1
ATOM 2789 C C . PRO A 1 352 ? -20.747 10.315 15.105 1.00 85.62 352 PRO A C 1
ATOM 2791 O O . PRO A 1 352 ? -21.263 10.391 16.221 1.00 85.62 352 PRO A O 1
ATOM 2794 N N . LYS A 1 353 ? -20.313 11.400 14.450 1.00 73.19 353 LYS A N 1
ATOM 2795 C CA . LYS A 1 353 ? -20.286 12.761 15.028 1.00 73.19 353 LYS A CA 1
ATOM 2796 C C . LYS A 1 353 ? -21.639 13.243 15.576 1.00 73.19 353 LYS A C 1
ATOM 2798 O O . LYS A 1 353 ? -21.660 14.119 16.431 1.00 73.19 353 LYS A O 1
ATOM 2803 N N . ASN A 1 354 ? -22.746 12.656 15.112 1.00 63.66 354 ASN A N 1
ATOM 2804 C CA . ASN A 1 354 ? -24.109 13.063 15.460 1.00 63.66 354 ASN A CA 1
ATOM 2805 C C . ASN A 1 354 ? -24.878 12.054 16.336 1.00 63.66 354 ASN A C 1
ATOM 2807 O O . ASN A 1 354 ? -26.088 12.206 16.462 1.00 63.66 354 ASN A O 1
ATOM 2811 N N . GLY A 1 355 ? -24.212 11.045 16.918 1.00 49.97 355 GLY A N 1
ATOM 2812 C CA . GLY A 1 355 ? -24.768 10.195 17.986 1.00 49.97 355 GLY A CA 1
ATOM 2813 C C . GLY A 1 355 ? -26.201 9.685 17.773 1.00 49.97 355 GLY A C 1
ATOM 2814 O O . GLY A 1 355 ? -27.023 9.840 18.673 1.00 49.97 355 GLY A O 1
ATOM 2815 N N . LYS A 1 356 ? -26.511 9.132 16.593 1.00 37.19 356 LYS A N 1
ATOM 2816 C CA . LYS A 1 356 ? -27.808 8.487 16.334 1.00 37.19 356 LYS A CA 1
ATOM 2817 C C . LYS A 1 356 ? -27.774 7.004 16.647 1.00 37.19 356 LYS A C 1
ATOM 2819 O O . LYS A 1 356 ? -26.794 6.355 16.218 1.00 37.19 356 LYS A O 1
#

Sequence (356 aa):
MANKIIFSGLIVALLQVASAEEANPEPYMNDAPLTIYVDAGKEIDQFLSLAKSIDGKQSVLEDTLERMSAEIKAAEVRCTQKVSKLQRRELRNQQTRRMLVEVKATAGSMSAEIKATEERCTQKVSELERKLEDLINLQTKSSAVATCPKRPAELACEKTHGLRSARILNNTIPYEVRLVNADGNRINRGGVLIDKRFVLIPRSLDHYTVQQVEFSFSDKVVYKKIKKVHTVLSYAFSSIMLVELDSDVDYNYWLYPTCLYTSELNPKSGLMNYDGKPIKITEDSNCYDPYSKELSPDRVCVEGNCGSSNLVVEVGRKPQLFGFIYCYNNAKYRTLYKVSSFLDTIENIVWPKNGK

Radius of gyration: 53.23 Å; chains: 1; bounding box: 102×59×154 Å

Secondary structure (DSSP, 8-state):
-----SSSSSSSTTSSSS---------------------HHHHHHHHHHHHHHHHHHHHHHHHHHHHHHHHHHHHHHHHHHHHHHHHHHHHHHHHHHHHHHHHHHHHHHHHHHHHHHHHHHHHHHHHHHHHHHHHHHHHHHS-S-------HHHHHHHHTHHHHTSS-TT--S--EEEEEETTSPEEEEEEEEEETTEEEEE--GGGGGEEEEEEEETTEEEEEEEEEEEE---SS---EEEEEESS-----SS--PPEEP--SSPPSS-EEETTS-B-EE--GGGG--TT-SS--TTEEEEE----SSSEEEE-SSS-EEEEEE---TT-SEEEEEESGGGHHHHHHHHS-TT--

InterPro domains:
  IPR009003 Peptidase S1, PA clan [SSF50494] (149-351)

Foldseek 3Di:
DDDDDDDPPPPVVVPPPPDDDDDDDDDDDDDDPPPDPDPVVVVVVVVVVVVVVVVVVVVVVVVVVVVVVVVVVVVVVVVVVVVVVVVVVVVVVVVVVVVVVVVVVVVVVVVVVVVVVVVVVVVVVVVVVVVVVVVVVVCVVPVPNPDPPDAPLVVQLVVQVVLAPPDDDDPQAAQWKWFAFPVRDTDLATFFASFQFKTKTFDDPCPVGTFWIWRDDDPDIDIFGFPDKAQLDDPPDGTMIMTGTPDTDDDHNRHGGARADQDLDDDPFQKAARVRHGKAFDDCCLVDDPVDPDDDSQKTKIFDDDDSYQWIWRGDPGIHTQFGWDDDPPDRMTITGGPNVRSVVVCCVVPNPVPD